Protein AF-A0A812IE06-F1 (afdb_monomer_lite)

Organism: NCBI:txid878477

Sequence (332 aa):
MAPLEDLHSRDLAWISDFVMQQVVLMMRPMMDHLQQTDSSLDYAQRQVHRVNMDLVELKADVDRTNKYLAILRQGLGVQNEGKCVIQRSLESNTRTVKRLDEQMESMLTVLRGVEESFEQLCTDFRGARAQHEDLSQKVTEHTVALDDMQTRVDKICDASPSKEEVPNGEARIEVWHRELRELRRNQIGFVPKLEEKGKASAQDPWPRKTFTAVEVAPPPHGPGPFPAGSLVEAHSGSSQGPKRSSRVSSTGRQQLLSQDPFVLGVPGRHPRVWQDDAPDPGCTEPEEEDSERLPRLSSRPTARVVERSSGNAEAPRLRFAATMAQPPSRGK

Foldseek 3Di:
DPDPVVVVVVVVVVVVVVVVVVCCVVVVVVVVVVVVVVVVVVVVVVVVVVVVVVVVVVVVVVVVVVVVVVVVVVVVVVVVVVVVVVVVVVVVVVVVVVVVVVVVVVVVVVVVVVVVVVVVVVVVVVVVVVVVVVVVVVVVVVVVVVVVVVVVVVVVVVVPDPDDDPPPPVVVVVVVVVVVVVVVVVVVPDDPPPPDDDDDDDDDDDDDDDDDDDDDDDDDDDDDDDDDDDDDDDDDDDDDDDDDDDDDDDDDDDDDDDDDDDDDDDDDDDDDDDDDDDDDDDDDDDDDDDDDDDDDDDDDDDDDDDDDDDDDDDDDDDDDDDDDDDDDDDDD

Secondary structure (DSSP, 8-state):
---THHHHHHHHHHHHHHHHHHHHHHHHHHHHHHHHHHHHHHHHHHHHHHHHHHHHHHHHHHHHHHHHHHHHHHHHHHHHHHHHHHHHHHHHHHHHHHHHHHHHHHHHHHHHHHHHHHHHHHHHHHHHHHHHHHHHHHHHHHHHHHHHHHHHHHHHHHTS-SSS--SSHHHHHHHHHHHHHHHHHHHHS--------S-----------------------------------------------------------------------PPPPP----------------------------------------------------PPP---

pLDDT: mean 70.87, std 24.56, range [32.84, 98.44]

Structure (mmCIF, N/CA/C/O backbone):
data_AF-A0A812IE06-F1
#
_entry.id   AF-A0A812IE06-F1
#
loop_
_atom_site.group_PDB
_atom_site.id
_atom_site.type_symbol
_atom_site.label_atom_id
_atom_site.label_alt_id
_atom_site.label_comp_id
_atom_site.label_asym_id
_atom_site.label_entity_id
_atom_site.label_seq_id
_atom_site.pdbx_PDB_ins_code
_atom_site.Cartn_x
_atom_site.Cartn_y
_atom_site.Cartn_z
_atom_site.occupancy
_atom_site.B_iso_or_equiv
_atom_site.auth_seq_id
_atom_site.auth_comp_id
_atom_site.auth_asym_id
_atom_site.auth_atom_id
_atom_site.pdbx_PDB_model_num
ATOM 1 N N . MET A 1 1 ? 71.388 1.376 -103.650 1.00 49.12 1 MET A N 1
ATOM 2 C CA . MET A 1 1 ? 69.921 1.288 -103.783 1.00 49.12 1 MET A CA 1
ATOM 3 C C . MET A 1 1 ? 69.406 0.729 -102.468 1.00 49.12 1 MET A C 1
ATOM 5 O O . MET A 1 1 ? 69.534 -0.467 -102.258 1.00 49.12 1 MET A O 1
ATOM 9 N N . ALA A 1 2 ? 68.995 1.591 -101.535 1.00 54.47 2 ALA A N 1
ATOM 10 C CA . ALA A 1 2 ? 68.359 1.133 -100.299 1.00 54.47 2 ALA A CA 1
ATOM 11 C C . ALA A 1 2 ? 66.935 0.654 -100.644 1.00 54.47 2 ALA A C 1
ATOM 13 O O . ALA A 1 2 ? 66.284 1.312 -101.462 1.00 54.47 2 ALA A O 1
ATOM 14 N N . PRO A 1 3 ? 66.475 -0.491 -100.118 1.00 62.59 3 PRO A N 1
ATOM 15 C CA . PRO A 1 3 ? 65.183 -1.055 -100.486 1.00 62.59 3 PRO A CA 1
ATOM 16 C C . PRO A 1 3 ? 64.043 -0.140 -100.013 1.00 62.59 3 PRO A C 1
ATOM 18 O O . PRO A 1 3 ? 63.985 0.253 -98.853 1.00 62.59 3 PRO A O 1
ATOM 21 N N . LEU A 1 4 ? 63.121 0.197 -100.921 1.00 60.69 4 LEU A N 1
ATOM 22 C CA . LEU A 1 4 ? 61.916 1.004 -100.651 1.00 60.69 4 LEU A CA 1
ATOM 23 C C . LEU A 1 4 ? 61.001 0.386 -99.575 1.00 60.69 4 LEU A C 1
ATOM 25 O O . LEU A 1 4 ? 60.185 1.086 -98.980 1.00 60.69 4 LEU A O 1
ATOM 29 N N . GLU A 1 5 ? 61.162 -0.908 -99.302 1.00 67.19 5 GLU A N 1
ATOM 30 C CA . GLU A 1 5 ? 60.429 -1.654 -98.275 1.00 67.19 5 GLU A CA 1
ATOM 31 C C . GLU A 1 5 ? 60.757 -1.174 -96.845 1.00 67.19 5 GLU A C 1
ATOM 33 O O . GLU A 1 5 ? 59.882 -1.206 -95.980 1.00 67.19 5 GLU A O 1
ATOM 38 N N . ASP A 1 6 ? 61.957 -0.623 -96.611 1.00 67.31 6 ASP A N 1
ATOM 39 C CA . ASP A 1 6 ? 62.379 -0.113 -95.294 1.00 67.31 6 ASP A CA 1
ATOM 40 C C . ASP A 1 6 ? 61.738 1.235 -94.914 1.00 67.31 6 ASP A C 1
ATOM 42 O O . ASP A 1 6 ? 61.657 1.574 -93.733 1.00 67.31 6 ASP A O 1
ATOM 46 N N . LEU A 1 7 ? 61.263 2.028 -95.886 1.00 70.25 7 LEU A N 1
ATOM 47 C CA . LEU A 1 7 ? 60.521 3.260 -95.578 1.00 70.25 7 LEU A CA 1
ATOM 48 C C . LEU A 1 7 ? 59.083 2.957 -95.148 1.00 70.25 7 LEU A C 1
ATOM 50 O O . LEU A 1 7 ? 58.578 3.571 -94.213 1.00 70.25 7 LEU A O 1
ATOM 54 N N . HIS A 1 8 ? 58.434 1.986 -95.793 1.00 77.25 8 HIS A N 1
ATOM 55 C CA . HIS A 1 8 ? 57.044 1.653 -95.488 1.00 77.25 8 HIS A CA 1
ATOM 56 C C . HIS A 1 8 ? 56.896 0.992 -94.110 1.00 77.25 8 HIS A C 1
ATOM 58 O O . HIS A 1 8 ? 55.962 1.294 -93.368 1.00 77.25 8 HIS A O 1
ATOM 64 N N . SER A 1 9 ? 57.848 0.137 -93.725 1.00 82.06 9 SER A N 1
ATOM 65 C CA . SER A 1 9 ? 57.900 -0.448 -92.380 1.00 82.06 9 SER A CA 1
ATOM 66 C C . SER A 1 9 ? 58.142 0.613 -91.299 1.00 82.06 9 SER A C 1
ATOM 68 O O . SER A 1 9 ? 57.525 0.559 -90.234 1.00 82.06 9 SER A O 1
ATOM 70 N N . ARG A 1 10 ? 58.978 1.619 -91.588 1.00 84.75 10 ARG A N 1
ATOM 71 C CA . ARG A 1 10 ? 59.259 2.746 -90.690 1.00 84.75 10 ARG A CA 1
ATOM 72 C C . ARG A 1 10 ? 58.036 3.633 -90.454 1.00 84.75 10 ARG A C 1
ATOM 74 O O . ARG A 1 10 ? 57.784 4.009 -89.310 1.00 84.75 10 ARG A O 1
ATOM 81 N N . ASP A 1 11 ? 57.268 3.931 -91.497 1.00 88.06 11 ASP A N 1
ATOM 82 C CA . ASP A 1 11 ? 56.056 4.748 -91.376 1.00 88.06 11 ASP A CA 1
ATOM 83 C C . ASP A 1 11 ? 54.943 4.005 -90.623 1.00 88.06 11 ASP A C 1
ATOM 85 O O . ASP A 1 11 ? 54.282 4.588 -89.764 1.00 88.06 11 ASP A O 1
ATOM 89 N N . LEU A 1 12 ? 54.773 2.700 -90.866 1.00 89.94 12 LEU A N 1
ATOM 90 C CA . LEU A 1 12 ? 53.815 1.876 -90.119 1.00 89.94 12 LEU A CA 1
ATOM 91 C C . LEU A 1 12 ? 54.195 1.736 -88.640 1.00 89.94 12 LEU A C 1
ATOM 93 O O . LEU A 1 12 ? 53.319 1.832 -87.780 1.00 89.94 12 LEU A O 1
ATOM 97 N N . ALA A 1 13 ? 55.484 1.555 -88.335 1.00 89.06 13 ALA A N 1
ATOM 98 C CA . ALA A 1 13 ? 55.972 1.541 -86.958 1.00 89.06 13 ALA A CA 1
ATOM 99 C C . ALA A 1 13 ? 55.701 2.883 -86.263 1.00 89.06 13 ALA A C 1
ATOM 101 O O . ALA A 1 13 ? 55.179 2.905 -85.151 1.00 89.06 13 ALA A O 1
ATOM 102 N N . TRP A 1 14 ? 55.954 4.003 -86.948 1.00 95.00 14 TRP A N 1
ATOM 103 C CA . TRP A 1 14 ? 55.693 5.334 -86.404 1.00 95.00 14 TRP A CA 1
ATOM 104 C C . TRP A 1 14 ? 54.199 5.605 -86.167 1.00 95.00 14 TRP A C 1
ATOM 106 O O . TRP A 1 14 ? 53.832 6.112 -85.107 1.00 95.00 14 TRP A O 1
ATOM 116 N N . ILE A 1 15 ? 53.321 5.238 -87.108 1.00 93.38 15 ILE A N 1
ATOM 117 C CA . ILE A 1 15 ? 51.864 5.383 -86.941 1.00 93.38 15 ILE A CA 1
ATOM 118 C C . ILE A 1 15 ? 51.366 4.498 -85.791 1.00 93.38 15 ILE A C 1
ATOM 120 O O . ILE A 1 15 ? 50.560 4.953 -84.980 1.00 93.38 15 ILE A O 1
ATOM 124 N N . SER A 1 16 ? 51.855 3.258 -85.690 1.00 93.31 16 SER A N 1
ATOM 125 C CA . SER A 1 16 ? 51.530 2.350 -84.583 1.00 93.31 16 SER A CA 1
ATOM 126 C C . SER A 1 16 ? 51.953 2.935 -83.233 1.00 93.31 16 SER A C 1
ATOM 128 O O . SER A 1 16 ? 51.144 2.973 -82.306 1.00 93.31 16 SER A O 1
ATOM 130 N N . ASP A 1 17 ? 53.180 3.451 -83.129 1.00 95.50 17 ASP A N 1
ATOM 131 C CA . ASP A 1 17 ? 53.685 4.102 -81.916 1.00 95.50 17 ASP A CA 1
ATOM 132 C C . ASP A 1 17 ? 52.867 5.348 -81.560 1.00 95.50 17 ASP A C 1
ATOM 134 O O . ASP A 1 17 ? 52.511 5.545 -80.397 1.00 95.50 17 ASP A O 1
ATOM 138 N N . PHE A 1 18 ? 52.506 6.168 -82.552 1.00 96.06 18 PHE A N 1
ATOM 139 C CA . PHE A 1 18 ? 51.664 7.344 -82.346 1.00 96.06 18 PHE A CA 1
ATOM 140 C C . PHE A 1 18 ? 50.278 6.961 -81.815 1.00 96.06 18 PHE A C 1
ATOM 142 O O . PHE A 1 18 ? 49.824 7.518 -80.815 1.00 96.06 18 PHE A O 1
ATOM 149 N N . VAL A 1 19 ? 49.610 5.984 -82.437 1.00 96.44 19 VAL A N 1
ATOM 150 C CA . VAL A 1 19 ? 48.297 5.502 -81.983 1.00 96.44 19 VAL A CA 1
ATOM 151 C C . VAL A 1 19 ? 48.399 4.904 -80.581 1.00 96.44 19 VAL A C 1
ATOM 153 O O . VAL A 1 19 ? 47.560 5.203 -79.733 1.00 96.44 19 VAL A O 1
ATOM 156 N N . MET A 1 20 ? 49.443 4.125 -80.293 1.00 95.94 20 MET A N 1
ATOM 157 C CA . MET A 1 20 ? 49.665 3.549 -78.967 1.00 95.94 20 MET A CA 1
ATOM 158 C C . MET A 1 20 ? 49.864 4.634 -77.903 1.00 95.94 20 MET A C 1
ATOM 160 O O . MET A 1 20 ? 49.252 4.564 -76.839 1.00 95.94 20 MET A O 1
ATOM 164 N N . GLN A 1 21 ? 50.645 5.678 -78.198 1.00 96.12 21 GLN A N 1
ATOM 165 C CA . GLN A 1 21 ? 50.819 6.822 -77.299 1.00 96.12 21 GLN A CA 1
ATOM 166 C C . GLN A 1 21 ? 49.503 7.569 -77.063 1.00 96.12 21 GLN A C 1
ATOM 168 O O . GLN A 1 21 ? 49.204 7.912 -75.921 1.00 96.12 21 GLN A O 1
ATOM 173 N N . GLN A 1 22 ? 48.688 7.776 -78.103 1.00 94.88 22 GLN A N 1
ATOM 174 C CA . GLN A 1 22 ? 47.371 8.402 -77.953 1.00 94.88 22 GLN A CA 1
ATOM 175 C C . GLN A 1 22 ? 46.425 7.546 -77.105 1.00 94.88 22 GLN A C 1
ATOM 177 O O . GLN A 1 22 ? 45.751 8.074 -76.223 1.00 94.88 22 GLN A O 1
ATOM 182 N N . VAL A 1 23 ? 46.418 6.222 -77.291 1.00 96.25 23 VAL A N 1
ATOM 183 C CA . VAL A 1 23 ? 45.644 5.305 -76.439 1.00 96.25 23 VAL A CA 1
ATOM 184 C C . VAL A 1 23 ? 46.120 5.387 -74.990 1.00 96.25 23 VAL A C 1
ATOM 186 O O . VAL A 1 23 ? 45.288 5.506 -74.097 1.00 96.25 23 VAL A O 1
ATOM 189 N N . VAL A 1 24 ? 47.430 5.399 -74.731 1.00 97.06 24 VAL A N 1
ATOM 190 C CA . VAL A 1 24 ? 47.972 5.542 -73.368 1.00 97.06 24 VAL A CA 1
ATOM 191 C C . VAL A 1 24 ? 47.579 6.887 -72.748 1.00 97.06 24 VAL A C 1
ATOM 193 O O . VAL A 1 24 ? 47.156 6.920 -71.591 1.00 97.06 24 VAL A O 1
ATOM 196 N N . LEU A 1 25 ? 47.658 7.986 -73.505 1.00 95.25 25 LEU A N 1
ATOM 197 C CA . LEU A 1 25 ? 47.249 9.317 -73.044 1.00 95.25 25 LEU A CA 1
ATOM 198 C C . LEU A 1 25 ? 45.752 9.386 -72.718 1.00 95.25 25 LEU A C 1
ATOM 200 O O . LEU A 1 25 ? 45.384 10.005 -71.724 1.00 95.25 25 LEU A O 1
ATOM 204 N N . MET A 1 26 ? 44.905 8.718 -73.505 1.00 95.75 26 MET A N 1
ATOM 205 C CA . MET A 1 26 ? 43.456 8.652 -73.276 1.00 95.75 26 MET A CA 1
ATOM 206 C C . MET A 1 26 ? 43.074 7.685 -72.145 1.00 95.75 26 MET A C 1
ATOM 208 O O . MET A 1 26 ? 42.128 7.941 -71.404 1.00 95.75 26 MET A O 1
ATOM 212 N N . MET A 1 27 ? 43.813 6.586 -71.978 1.00 96.12 27 MET A N 1
ATOM 213 C CA . MET A 1 27 ? 43.578 5.585 -70.933 1.00 96.12 27 MET A CA 1
ATOM 214 C C . MET A 1 27 ? 44.009 6.069 -69.552 1.00 96.12 27 MET A C 1
ATOM 216 O O . MET A 1 27 ? 43.366 5.726 -68.563 1.00 96.12 27 MET A O 1
ATOM 220 N N . ARG A 1 28 ? 45.069 6.878 -69.466 1.00 95.88 28 ARG A N 1
ATOM 221 C CA . ARG A 1 28 ? 45.596 7.384 -68.194 1.00 95.88 28 ARG A CA 1
ATOM 222 C C . ARG A 1 28 ? 44.545 8.079 -67.312 1.00 95.88 28 ARG A C 1
ATOM 224 O O . ARG A 1 28 ? 44.368 7.614 -66.191 1.00 95.88 28 ARG A O 1
ATOM 231 N N . PRO A 1 29 ? 43.786 9.092 -67.779 1.00 97.00 29 PRO A N 1
ATOM 232 C CA . PRO A 1 29 ? 42.765 9.728 -66.947 1.00 97.00 29 PRO A CA 1
ATOM 233 C C . PRO A 1 29 ? 41.635 8.768 -66.551 1.00 97.00 29 PRO A C 1
ATOM 235 O O . PRO A 1 29 ? 41.077 8.905 -65.466 1.00 97.00 29 PRO A O 1
ATOM 238 N N . MET A 1 30 ? 41.307 7.776 -67.389 1.00 97.06 30 MET A N 1
ATOM 239 C CA . MET A 1 30 ? 40.319 6.753 -67.029 1.00 97.06 30 MET A CA 1
ATOM 240 C C . MET A 1 30 ? 40.840 5.827 -65.926 1.00 97.06 30 MET A C 1
ATOM 242 O O . MET A 1 30 ? 40.101 5.533 -64.990 1.00 97.06 30 MET A O 1
ATOM 246 N N . MET A 1 31 ? 42.105 5.400 -65.996 1.00 97.69 31 MET A N 1
ATOM 247 C CA . MET A 1 31 ? 42.730 4.598 -64.938 1.00 97.69 31 MET A CA 1
ATOM 248 C C . MET A 1 31 ? 42.852 5.382 -63.630 1.00 97.69 31 MET A C 1
ATOM 250 O O . MET A 1 31 ? 42.502 4.849 -62.581 1.00 97.69 31 MET A O 1
ATOM 254 N N . ASP A 1 32 ? 43.265 6.650 -63.691 1.00 97.75 32 ASP A N 1
ATOM 255 C CA . ASP A 1 32 ? 43.359 7.520 -62.514 1.00 97.75 32 ASP A CA 1
ATOM 256 C C . ASP A 1 32 ? 41.974 7.713 -61.865 1.00 97.75 32 ASP A C 1
ATOM 258 O O . ASP A 1 32 ? 41.829 7.625 -60.644 1.00 97.75 32 ASP A O 1
ATOM 262 N N . HIS A 1 33 ? 40.925 7.906 -62.674 1.00 97.62 33 HIS A N 1
ATOM 263 C CA . HIS A 1 33 ? 39.552 8.022 -62.181 1.00 97.62 33 HIS A CA 1
ATOM 264 C C . HIS A 1 33 ? 39.024 6.715 -61.570 1.00 97.62 33 HIS A C 1
ATOM 266 O O . HIS A 1 33 ? 38.362 6.745 -60.528 1.00 97.62 33 HIS A O 1
ATOM 272 N N . LEU A 1 34 ? 39.337 5.564 -62.175 1.00 97.69 34 LEU A N 1
ATOM 273 C CA . LEU A 1 34 ? 39.006 4.252 -61.613 1.00 97.69 34 LEU A CA 1
ATOM 274 C C . LEU A 1 34 ? 39.708 4.036 -60.271 1.00 97.69 34 LEU A C 1
ATOM 276 O O . LEU A 1 34 ? 39.051 3.652 -59.309 1.00 97.69 34 LEU A O 1
ATOM 280 N N . GLN A 1 35 ? 40.999 4.356 -60.173 1.00 98.06 35 GLN A N 1
ATOM 281 C CA . GLN A 1 35 ? 41.754 4.256 -58.924 1.00 98.06 35 GLN A CA 1
ATOM 282 C C . GLN A 1 35 ? 41.191 5.186 -57.838 1.00 98.06 35 GLN A C 1
ATOM 284 O O . GLN A 1 35 ? 41.066 4.792 -56.677 1.00 98.06 35 GLN A O 1
ATOM 289 N N . GLN A 1 36 ? 40.807 6.415 -58.198 1.00 97.88 36 GLN A N 1
ATOM 290 C CA . GLN A 1 36 ? 40.151 7.329 -57.264 1.00 97.88 36 GLN A CA 1
ATOM 291 C C . GLN A 1 36 ? 38.806 6.765 -56.786 1.00 97.88 36 GLN A C 1
ATOM 293 O O . GLN A 1 36 ? 38.520 6.789 -55.587 1.00 97.88 36 GLN A O 1
ATOM 298 N N . THR A 1 37 ? 38.002 6.226 -57.703 1.00 97.56 37 THR A N 1
ATOM 299 C CA . THR A 1 37 ? 36.703 5.617 -57.388 1.00 97.56 37 THR A CA 1
ATOM 300 C C . THR A 1 37 ? 36.869 4.421 -56.455 1.00 97.56 37 THR A C 1
ATOM 302 O O . THR A 1 37 ? 36.176 4.349 -55.442 1.00 97.56 37 THR A O 1
ATOM 305 N N . ASP A 1 38 ? 37.837 3.549 -56.728 1.00 98.31 38 ASP A N 1
ATOM 306 C CA . ASP A 1 38 ? 38.174 2.396 -55.889 1.00 98.31 38 ASP A CA 1
ATOM 307 C C . ASP A 1 38 ? 38.582 2.833 -54.472 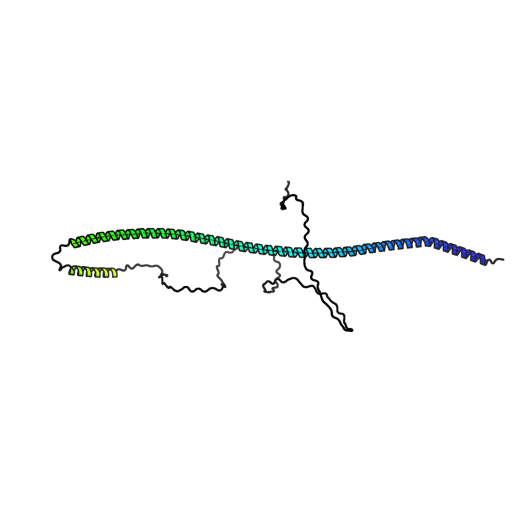1.00 98.31 38 ASP A C 1
ATOM 309 O O . ASP A 1 38 ? 38.003 2.391 -53.482 1.00 98.31 38 ASP A O 1
ATOM 313 N N . SER A 1 39 ? 39.455 3.842 -54.353 1.00 97.75 39 SER A N 1
ATOM 314 C CA . SER A 1 39 ? 39.844 4.400 -53.047 1.00 97.75 39 SER A CA 1
ATOM 315 C C . SER A 1 39 ? 38.669 5.023 -52.272 1.00 97.75 39 SER A C 1
ATOM 317 O O . SER A 1 39 ? 38.615 4.953 -51.040 1.00 97.75 39 SER A O 1
ATOM 319 N N . SER A 1 40 ? 37.704 5.618 -52.985 1.00 98.00 40 SER A N 1
ATOM 320 C CA . SER A 1 40 ? 36.497 6.198 -52.392 1.00 98.00 40 SER A CA 1
ATOM 321 C C . SER A 1 40 ? 35.529 5.119 -51.900 1.00 98.00 40 SER A C 1
ATOM 323 O O . SER A 1 40 ? 34.934 5.267 -50.829 1.00 98.00 40 SER A O 1
ATOM 325 N N . LEU A 1 41 ? 35.428 4.011 -52.641 1.00 98.44 41 LEU A N 1
ATOM 326 C CA . LEU A 1 41 ? 34.625 2.847 -52.291 1.00 98.44 41 LEU A CA 1
ATOM 327 C C . LEU A 1 41 ? 35.204 2.154 -51.056 1.00 98.44 41 LEU A C 1
ATOM 329 O O . LEU A 1 41 ? 34.470 1.900 -50.103 1.00 98.44 41 LEU A O 1
ATOM 333 N N . ASP A 1 42 ? 36.521 1.968 -51.017 1.00 98.31 42 ASP A N 1
ATOM 334 C CA . ASP A 1 42 ? 37.256 1.460 -49.858 1.00 98.31 42 ASP A CA 1
ATOM 335 C C . ASP A 1 42 ? 36.997 2.289 -48.595 1.00 98.31 42 ASP A C 1
ATOM 337 O O . ASP A 1 42 ? 36.748 1.757 -47.506 1.00 98.31 42 ASP A O 1
ATOM 341 N N . TYR A 1 43 ? 37.042 3.617 -48.725 1.00 98.31 43 TYR A N 1
ATOM 342 C CA . TYR A 1 43 ? 36.738 4.517 -47.620 1.00 98.31 43 TYR A CA 1
ATOM 343 C C . TYR A 1 43 ? 35.286 4.356 -47.158 1.00 98.31 43 TYR A C 1
ATOM 345 O O . TYR A 1 43 ? 35.041 4.180 -45.961 1.00 98.31 43 TYR A O 1
ATOM 353 N N . ALA A 1 44 ? 34.330 4.369 -48.091 1.00 97.75 44 ALA A N 1
ATOM 354 C CA . ALA A 1 44 ? 32.914 4.204 -47.783 1.00 97.75 44 ALA A CA 1
ATOM 355 C C . ALA A 1 44 ? 32.637 2.859 -47.092 1.00 97.75 44 ALA A C 1
ATOM 357 O O . ALA A 1 44 ? 31.933 2.820 -46.083 1.00 97.75 44 ALA A O 1
ATOM 358 N N . GLN A 1 45 ? 33.256 1.772 -47.555 1.00 98.19 45 GLN A N 1
ATOM 359 C CA . GLN A 1 45 ? 33.121 0.445 -46.961 1.00 98.19 45 GLN A CA 1
ATOM 360 C C . GLN A 1 45 ? 33.637 0.406 -45.518 1.00 98.19 45 GLN A C 1
ATOM 362 O O . GLN A 1 45 ? 32.972 -0.147 -44.640 1.00 98.19 45 GLN A O 1
ATOM 367 N N . ARG A 1 46 ? 34.782 1.041 -45.232 1.00 98.38 46 ARG A N 1
ATOM 368 C CA . ARG A 1 46 ? 35.297 1.151 -43.855 1.00 98.38 46 ARG A CA 1
ATOM 369 C C . ARG A 1 46 ? 34.354 1.951 -42.957 1.00 98.38 46 ARG A C 1
ATOM 371 O O . ARG A 1 46 ? 34.181 1.579 -41.798 1.00 98.38 46 ARG A O 1
ATOM 378 N N . GLN A 1 47 ? 33.730 3.014 -43.469 1.00 98.25 47 GLN A N 1
ATOM 379 C CA . GLN A 1 47 ? 32.746 3.787 -42.700 1.00 98.25 47 GLN A CA 1
ATOM 380 C C . GLN A 1 47 ? 31.477 2.980 -42.418 1.00 98.25 47 GLN A C 1
ATOM 382 O O . GLN A 1 47 ? 31.029 2.938 -41.275 1.00 98.25 47 GLN A O 1
ATOM 387 N N . VAL A 1 48 ? 30.940 2.276 -43.418 1.00 98.31 48 VAL A N 1
ATOM 388 C CA . VAL A 1 48 ? 29.790 1.376 -43.234 1.00 98.31 48 VAL A CA 1
ATOM 389 C C . VAL A 1 48 ? 30.107 0.301 -42.198 1.00 98.31 48 VAL A C 1
ATOM 391 O O . VAL A 1 48 ? 29.274 0.010 -41.343 1.00 98.31 48 VAL A O 1
ATOM 394 N N . HIS A 1 49 ? 31.322 -0.253 -42.220 1.00 98.19 49 HIS A N 1
ATOM 395 C CA . HIS A 1 49 ? 31.724 -1.260 -41.246 1.00 98.19 49 HIS A CA 1
ATOM 396 C C . HIS A 1 49 ? 31.758 -0.711 -39.812 1.00 98.19 49 HIS A C 1
ATOM 398 O O . HIS A 1 49 ? 31.255 -1.372 -38.907 1.00 98.19 49 HIS A O 1
ATOM 404 N N . ARG A 1 50 ? 32.262 0.516 -39.610 1.00 98.12 50 ARG A N 1
ATOM 405 C CA . ARG A 1 50 ? 32.236 1.192 -38.299 1.00 98.12 50 ARG A CA 1
ATOM 406 C C . ARG A 1 50 ? 30.812 1.418 -37.804 1.00 98.12 50 ARG A C 1
ATOM 408 O O . ARG A 1 50 ? 30.482 0.980 -36.712 1.00 98.12 50 ARG A O 1
ATOM 415 N N . VAL A 1 51 ? 29.949 1.994 -38.643 1.00 98.25 51 VAL A N 1
ATOM 416 C CA . VAL A 1 51 ? 28.538 2.222 -38.288 1.00 98.25 51 VAL A CA 1
ATOM 417 C C . VAL A 1 51 ? 27.833 0.906 -37.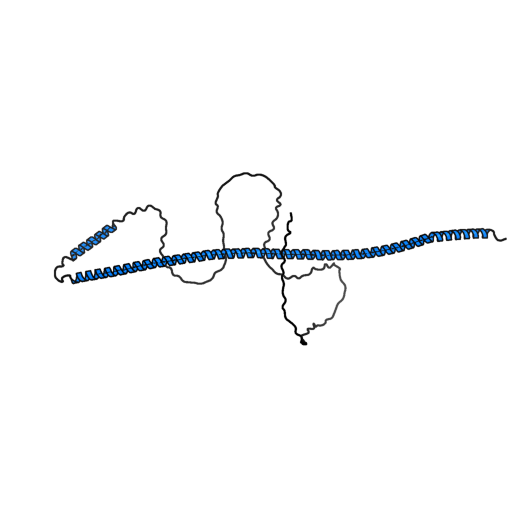958 1.00 98.25 51 VAL A C 1
ATOM 419 O O . VAL A 1 51 ? 27.031 0.847 -37.032 1.00 98.25 51 VAL A O 1
ATOM 422 N N . ASN A 1 52 ? 28.140 -0.174 -38.678 1.00 98.19 52 ASN A N 1
ATOM 423 C CA . ASN A 1 52 ? 27.577 -1.485 -38.378 1.00 98.19 52 ASN A CA 1
ATOM 424 C C . ASN A 1 52 ? 28.028 -2.015 -37.005 1.00 98.19 52 ASN A C 1
ATOM 426 O O . ASN A 1 52 ? 27.220 -2.615 -36.301 1.00 98.19 52 ASN A O 1
ATOM 430 N N . MET A 1 53 ? 29.281 -1.779 -36.602 1.00 98.12 53 MET A N 1
ATOM 431 C CA . MET A 1 53 ? 29.741 -2.117 -35.250 1.00 98.12 53 MET A CA 1
ATOM 432 C C . MET A 1 53 ? 29.002 -1.300 -34.184 1.00 98.12 53 MET A C 1
ATOM 434 O O . MET A 1 53 ? 28.478 -1.889 -33.239 1.00 98.12 53 MET A O 1
ATOM 438 N N . ASP A 1 54 ? 28.867 0.013 -34.387 1.00 97.81 54 ASP A N 1
ATOM 439 C CA . ASP A 1 54 ? 28.142 0.899 -33.467 1.00 97.81 54 ASP A CA 1
ATOM 440 C C . ASP A 1 54 ? 26.665 0.486 -33.333 1.00 97.81 54 ASP A C 1
ATOM 442 O O . ASP A 1 54 ? 26.101 0.478 -32.240 1.00 97.81 54 ASP A O 1
ATOM 446 N N . LEU A 1 55 ? 26.025 0.077 -34.436 1.00 97.81 55 LEU A N 1
ATOM 447 C CA . LEU A 1 55 ? 24.649 -0.429 -34.426 1.00 97.81 55 LEU A CA 1
ATOM 448 C C . LEU A 1 55 ? 24.511 -1.737 -33.639 1.00 97.81 55 LEU A C 1
ATOM 450 O O . LEU A 1 55 ? 23.505 -1.937 -32.953 1.00 97.81 55 LEU A O 1
ATOM 454 N N . VAL A 1 56 ? 25.496 -2.632 -33.730 1.00 98.31 56 VAL A N 1
ATOM 455 C CA . VAL A 1 56 ? 25.511 -3.881 -32.956 1.00 98.31 56 VAL A CA 1
ATOM 456 C C . VAL A 1 56 ? 25.682 -3.590 -31.463 1.00 98.31 56 VAL A C 1
ATOM 458 O O . VAL A 1 56 ? 24.977 -4.190 -30.648 1.00 98.31 56 VAL A O 1
ATOM 461 N N . GLU A 1 57 ? 26.553 -2.649 -31.096 1.00 97.94 57 GLU A N 1
ATOM 462 C CA . GLU A 1 57 ? 26.729 -2.220 -29.705 1.00 97.94 57 GLU A CA 1
ATOM 463 C C . GLU A 1 57 ? 25.461 -1.554 -29.155 1.00 97.94 57 GLU A C 1
ATOM 465 O O . GLU A 1 57 ? 24.956 -1.960 -28.105 1.00 97.94 57 GLU A O 1
ATOM 470 N N . LEU A 1 58 ? 24.866 -0.631 -29.917 1.00 98.25 58 LEU A N 1
ATOM 471 C CA . LEU A 1 58 ? 23.610 0.024 -29.553 1.00 98.25 58 LEU A CA 1
ATOM 472 C C . LEU A 1 58 ? 22.479 -0.991 -29.362 1.00 98.25 58 LEU A C 1
ATOM 474 O O . LEU A 1 58 ? 21.688 -0.880 -28.425 1.00 98.25 58 LEU A O 1
ATOM 478 N N . LYS A 1 59 ? 22.401 -2.017 -30.215 1.00 98.38 59 LYS A N 1
ATOM 479 C CA . LYS A 1 59 ? 21.429 -3.103 -30.051 1.00 98.38 59 LYS A CA 1
ATOM 480 C C . LYS A 1 59 ? 21.644 -3.845 -28.728 1.00 98.38 59 LYS A C 1
ATOM 482 O O . LYS A 1 59 ? 20.677 -4.090 -28.007 1.00 98.38 59 LYS A O 1
ATOM 487 N N . ALA A 1 60 ? 22.892 -4.149 -28.373 1.00 97.88 60 ALA A N 1
ATOM 488 C CA . ALA A 1 60 ? 23.213 -4.789 -27.100 1.00 97.88 60 ALA A CA 1
ATOM 489 C C . ALA A 1 60 ? 22.876 -3.895 -25.888 1.00 97.88 60 ALA A C 1
ATOM 491 O O . ALA A 1 60 ? 22.400 -4.399 -24.866 1.00 97.88 60 ALA A O 1
ATOM 492 N N . ASP A 1 61 ? 23.080 -2.579 -25.992 1.00 97.69 61 ASP A N 1
ATOM 493 C CA . ASP A 1 61 ? 22.684 -1.601 -24.970 1.00 97.69 61 ASP A CA 1
ATOM 494 C C . ASP A 1 61 ? 21.160 -1.520 -24.801 1.00 97.69 61 ASP A C 1
ATOM 496 O O . ASP A 1 61 ? 20.652 -1.499 -23.672 1.00 97.69 61 ASP A O 1
ATOM 500 N N . VAL A 1 62 ? 20.412 -1.524 -25.907 1.00 98.06 62 VAL A N 1
ATOM 501 C CA . VAL A 1 62 ? 18.942 -1.561 -25.897 1.00 98.06 62 VAL A CA 1
ATOM 502 C C . VAL A 1 62 ? 18.445 -2.850 -25.242 1.00 98.06 62 VAL A C 1
ATOM 504 O O . VAL A 1 62 ? 17.570 -2.798 -24.375 1.00 98.06 62 VAL A O 1
ATOM 507 N N . ASP A 1 63 ? 19.043 -3.996 -25.565 1.00 97.75 63 ASP A N 1
ATOM 508 C CA . ASP A 1 63 ? 18.701 -5.278 -24.944 1.00 97.75 63 ASP A CA 1
ATOM 509 C C . ASP A 1 63 ? 19.002 -5.287 -23.435 1.00 97.75 63 ASP A C 1
ATOM 511 O O . ASP A 1 63 ? 18.193 -5.779 -22.640 1.00 97.75 63 ASP A O 1
ATOM 515 N N . ARG A 1 64 ? 20.127 -4.698 -23.002 1.00 98.25 64 ARG A N 1
ATOM 516 C CA . ARG A 1 64 ? 20.442 -4.508 -21.573 1.00 98.25 64 ARG A CA 1
ATOM 517 C C . ARG A 1 64 ? 19.417 -3.607 -20.883 1.00 98.25 64 ARG A C 1
ATOM 519 O O . ARG A 1 64 ? 18.905 -3.966 -19.823 1.00 98.25 64 ARG A O 1
ATOM 526 N N . THR A 1 65 ? 19.064 -2.483 -21.496 1.00 97.81 65 THR A N 1
ATOM 527 C CA . THR A 1 65 ? 18.067 -1.543 -20.960 1.00 97.81 65 THR A CA 1
ATOM 528 C C . THR A 1 65 ? 16.693 -2.202 -20.833 1.00 97.81 65 THR A C 1
ATOM 530 O O . THR A 1 65 ? 16.039 -2.079 -19.796 1.00 97.81 65 THR A O 1
ATOM 533 N N . ASN A 1 66 ? 16.279 -2.981 -21.833 1.00 97.69 66 ASN A N 1
ATOM 534 C CA . ASN A 1 66 ? 15.030 -3.740 -21.799 1.00 97.69 66 ASN A CA 1
ATOM 535 C C . ASN A 1 66 ? 15.001 -4.761 -20.653 1.00 97.69 66 ASN A C 1
ATOM 537 O O . ASN A 1 66 ? 13.981 -4.875 -19.967 1.00 97.69 66 ASN A O 1
ATOM 541 N N . LYS A 1 67 ? 16.118 -5.453 -20.385 1.00 97.88 67 LYS A N 1
ATOM 542 C CA . LYS A 1 67 ? 16.243 -6.354 -19.225 1.00 97.88 67 LYS A CA 1
ATOM 543 C C . LYS A 1 67 ? 16.083 -5.599 -17.903 1.00 97.88 67 LYS A C 1
ATOM 545 O O . LYS A 1 67 ? 15.313 -6.037 -17.050 1.00 97.88 67 LYS A O 1
ATOM 550 N N . TYR A 1 68 ? 16.734 -4.446 -17.741 1.00 97.25 68 TYR A N 1
ATOM 551 C CA . TYR A 1 68 ? 16.583 -3.634 -16.528 1.00 97.25 68 TYR A CA 1
ATOM 552 C C . TYR A 1 68 ? 15.155 -3.106 -16.345 1.00 97.25 68 TYR A C 1
ATOM 554 O O . TYR A 1 68 ? 14.619 -3.162 -15.237 1.00 97.25 68 TYR A O 1
ATOM 562 N N . LEU A 1 69 ? 14.491 -2.672 -17.421 1.00 97.06 69 LEU A N 1
ATOM 563 C CA . LEU A 1 69 ? 13.082 -2.271 -17.375 1.00 97.06 69 LEU A CA 1
ATOM 564 C C . LEU A 1 69 ? 12.160 -3.429 -16.971 1.00 97.06 69 LEU A C 1
ATOM 566 O O . LEU A 1 69 ? 11.198 -3.208 -16.236 1.00 97.06 69 LEU A O 1
ATOM 570 N N . ALA A 1 70 ? 12.437 -4.657 -17.414 1.00 95.38 70 ALA A N 1
ATOM 571 C CA . ALA A 1 70 ? 11.671 -5.833 -17.006 1.00 95.38 70 ALA A CA 1
ATOM 572 C C . ALA A 1 70 ? 11.808 -6.108 -15.497 1.00 95.38 70 ALA A C 1
ATOM 574 O O . ALA A 1 70 ? 10.796 -6.290 -14.818 1.00 95.38 70 ALA A O 1
ATOM 575 N N . ILE A 1 71 ? 13.032 -6.042 -14.959 1.00 96.25 71 ILE A N 1
ATOM 576 C CA . ILE A 1 71 ? 13.300 -6.197 -13.519 1.00 96.25 71 ILE A CA 1
ATOM 577 C C . ILE A 1 71 ? 12.588 -5.104 -12.713 1.00 96.25 71 ILE A C 1
ATOM 579 O O . ILE A 1 71 ? 11.947 -5.401 -11.706 1.00 96.25 71 ILE A O 1
ATOM 583 N N . LEU A 1 72 ? 12.638 -3.847 -13.166 1.00 94.62 72 LEU A N 1
ATOM 584 C CA . LEU A 1 72 ? 11.943 -2.739 -12.502 1.00 94.62 72 LEU A CA 1
ATOM 585 C C . LEU A 1 72 ? 10.425 -2.945 -12.478 1.00 94.62 72 LEU A C 1
ATOM 587 O O . LEU A 1 72 ? 9.800 -2.757 -11.436 1.00 94.62 72 LEU A O 1
ATOM 591 N N . ARG A 1 73 ? 9.823 -3.379 -13.594 1.00 93.69 73 ARG A N 1
ATOM 592 C CA . ARG A 1 73 ? 8.385 -3.696 -13.649 1.00 93.69 73 ARG A CA 1
ATOM 593 C C . ARG A 1 73 ? 8.018 -4.826 -12.685 1.00 93.69 73 ARG A C 1
ATOM 595 O O . ARG A 1 73 ? 7.021 -4.704 -11.979 1.00 93.69 73 ARG A O 1
ATOM 602 N N . GLN A 1 74 ? 8.833 -5.880 -12.612 1.00 93.56 74 GLN A N 1
ATOM 603 C CA . GLN A 1 74 ? 8.630 -6.978 -11.663 1.00 93.56 74 GLN A CA 1
ATOM 604 C C . GLN A 1 74 ? 8.741 -6.497 -10.208 1.00 93.56 74 GLN A C 1
ATOM 606 O O . GLN A 1 74 ? 7.867 -6.793 -9.396 1.00 93.56 74 GLN A O 1
ATOM 611 N N . GLY A 1 75 ? 9.771 -5.708 -9.885 1.00 92.38 75 GLY A N 1
ATOM 612 C CA . GLY A 1 75 ? 9.966 -5.143 -8.549 1.00 92.38 75 GLY A CA 1
ATOM 613 C C . GLY A 1 75 ? 8.807 -4.244 -8.108 1.00 92.38 75 GLY A C 1
ATOM 614 O O . GLY A 1 75 ? 8.343 -4.350 -6.973 1.00 92.38 75 GLY A O 1
ATOM 615 N N . LEU A 1 76 ? 8.280 -3.413 -9.014 1.00 90.62 76 LEU A N 1
ATOM 616 C CA . LEU A 1 76 ? 7.091 -2.593 -8.756 1.00 90.62 76 LEU A CA 1
ATOM 617 C C . LEU A 1 76 ? 5.829 -3.443 -8.534 1.00 90.62 76 LEU A C 1
ATOM 619 O O . LEU A 1 76 ? 5.013 -3.098 -7.679 1.00 90.62 76 LEU A O 1
ATOM 623 N N . GLY A 1 77 ? 5.681 -4.561 -9.252 1.00 90.81 77 GLY A N 1
ATOM 624 C CA . GLY A 1 77 ? 4.601 -5.528 -9.033 1.00 90.81 77 GLY A CA 1
ATOM 625 C C . GLY A 1 77 ? 4.613 -6.095 -7.611 1.00 90.81 77 GLY A C 1
ATOM 626 O O . GLY A 1 77 ? 3.631 -5.954 -6.886 1.00 90.81 77 GLY A O 1
ATOM 627 N N . VAL A 1 78 ? 5.762 -6.620 -7.171 1.00 91.25 78 VAL A N 1
ATOM 628 C CA . VAL A 1 78 ? 5.938 -7.184 -5.819 1.00 91.25 78 VAL A CA 1
ATOM 629 C C . VAL A 1 78 ? 5.718 -6.129 -4.726 1.00 91.25 78 VAL A C 1
ATOM 631 O O . VAL A 1 78 ? 5.087 -6.404 -3.706 1.00 91.25 78 VAL A O 1
ATOM 634 N N . GLN A 1 79 ? 6.184 -4.891 -4.926 1.00 88.81 79 GLN A N 1
ATOM 635 C CA . GLN A 1 79 ? 5.926 -3.806 -3.970 1.00 88.81 79 GLN A CA 1
ATOM 636 C C . GLN A 1 79 ? 4.434 -3.467 -3.858 1.00 88.81 79 GLN A C 1
ATOM 638 O O . GLN A 1 79 ? 3.945 -3.204 -2.756 1.00 88.81 79 GLN A O 1
ATOM 643 N N . ASN A 1 80 ? 3.702 -3.474 -4.973 1.00 92.00 80 ASN A N 1
ATOM 644 C CA . ASN A 1 80 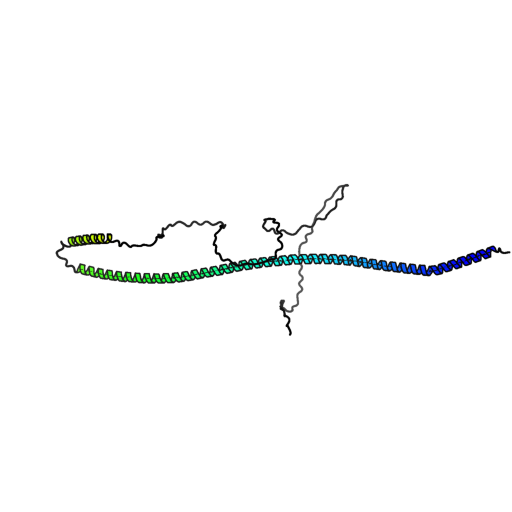? 2.259 -3.244 -4.966 1.00 92.00 80 ASN A CA 1
ATOM 645 C C . ASN A 1 80 ? 1.506 -4.387 -4.273 1.00 92.00 80 ASN A C 1
ATOM 647 O O . ASN A 1 80 ? 0.578 -4.123 -3.506 1.00 92.00 80 ASN A O 1
ATOM 651 N N . GLU A 1 81 ? 1.936 -5.635 -4.464 1.00 90.38 81 GLU A N 1
ATOM 652 C CA . GLU A 1 81 ? 1.409 -6.787 -3.725 1.00 90.38 81 GLU A CA 1
ATOM 653 C C . GLU A 1 81 ? 1.646 -6.642 -2.217 1.00 90.38 81 GLU A C 1
ATOM 655 O O . GLU A 1 81 ? 0.707 -6.785 -1.432 1.00 90.38 81 GLU A O 1
ATOM 660 N N . GLY A 1 82 ? 2.860 -6.256 -1.808 1.00 91.44 82 GLY A N 1
ATOM 661 C CA . GLY A 1 82 ? 3.192 -5.988 -0.406 1.00 91.44 82 GLY A CA 1
ATOM 662 C C . GLY A 1 82 ? 2.306 -4.903 0.215 1.00 91.44 82 GLY A C 1
ATOM 663 O O . GLY A 1 82 ? 1.757 -5.097 1.301 1.00 91.44 82 GLY A O 1
ATOM 664 N N . LYS A 1 83 ? 2.081 -3.791 -0.498 1.00 92.44 83 LYS A N 1
ATOM 665 C CA . LYS A 1 83 ? 1.149 -2.733 -0.064 1.00 92.44 83 LYS A CA 1
ATOM 666 C C . LYS A 1 83 ? -0.282 -3.252 0.077 1.00 92.44 83 LYS A C 1
ATOM 668 O O . LYS A 1 83 ? -0.943 -2.924 1.059 1.00 92.44 83 LYS A O 1
ATOM 673 N N . CYS A 1 84 ? -0.747 -4.086 -0.853 1.00 91.75 84 CYS A N 1
ATOM 674 C CA . CYS A 1 84 ? -2.085 -4.676 -0.803 1.00 91.75 84 CYS A CA 1
ATOM 675 C C . CYS A 1 84 ? -2.258 -5.624 0.399 1.00 91.75 84 CYS A C 1
ATOM 677 O O . CYS A 1 84 ? -3.285 -5.581 1.077 1.00 91.75 84 CYS A O 1
ATOM 679 N N . VAL A 1 85 ? -1.251 -6.447 0.712 1.00 93.38 85 VAL A N 1
ATOM 680 C CA . VAL A 1 85 ? -1.262 -7.328 1.895 1.00 93.38 85 VAL A CA 1
ATOM 681 C C . VAL A 1 85 ? -1.296 -6.513 3.189 1.00 93.38 85 VAL A C 1
ATOM 683 O O . VAL A 1 85 ? -2.123 -6.790 4.060 1.00 93.38 85 VAL A O 1
ATOM 686 N N . ILE A 1 86 ? -0.457 -5.478 3.303 1.00 94.94 86 ILE A N 1
ATOM 687 C CA . ILE A 1 86 ? -0.437 -4.589 4.474 1.00 94.94 86 ILE A CA 1
ATOM 688 C C . ILE A 1 86 ? -1.781 -3.871 4.627 1.00 94.94 86 ILE A C 1
ATOM 690 O O . ILE A 1 86 ? -2.317 -3.826 5.731 1.00 94.94 86 ILE A O 1
ATOM 694 N N . GLN A 1 87 ? -2.360 -3.369 3.533 1.00 95.56 87 GLN A N 1
ATOM 695 C CA . GLN A 1 87 ? -3.667 -2.715 3.560 1.00 95.56 87 GLN A CA 1
ATOM 696 C C . GLN A 1 87 ? -4.768 -3.668 4.046 1.00 95.56 87 GLN A C 1
ATOM 698 O O . GLN A 1 87 ? -5.513 -3.310 4.954 1.00 95.56 87 GLN A O 1
ATOM 703 N N . ARG A 1 88 ? -4.847 -4.898 3.516 1.00 94.81 88 ARG A N 1
ATOM 704 C CA . ARG A 1 88 ? -5.832 -5.891 3.989 1.00 94.81 88 ARG A CA 1
ATOM 705 C C . ARG A 1 88 ? -5.637 -6.247 5.463 1.00 94.81 88 ARG A C 1
ATOM 707 O O . ARG A 1 88 ? -6.619 -6.387 6.187 1.00 94.81 88 ARG A O 1
ATOM 714 N N . SER A 1 89 ? -4.388 -6.396 5.905 1.00 95.81 89 SER A N 1
ATOM 715 C CA . SER A 1 89 ? -4.059 -6.659 7.311 1.00 95.81 89 SER A CA 1
ATOM 716 C C . SER A 1 89 ? -4.516 -5.508 8.213 1.00 95.81 89 SER A C 1
ATOM 718 O O . SER A 1 89 ? -5.179 -5.734 9.225 1.00 95.81 89 SER A O 1
ATOM 720 N N . LEU A 1 90 ? -4.257 -4.265 7.799 1.00 97.56 90 LEU A N 1
ATOM 721 C CA . LEU A 1 90 ? -4.699 -3.069 8.508 1.00 97.56 90 LEU A CA 1
ATOM 722 C C . LEU A 1 90 ? -6.228 -2.986 8.571 1.00 97.56 90 LEU A C 1
ATOM 724 O O . LEU A 1 90 ? -6.771 -2.809 9.654 1.00 97.56 90 LEU A O 1
ATOM 728 N N . GLU A 1 91 ? -6.930 -3.197 7.455 1.00 97.62 91 GLU A N 1
ATOM 729 C CA . GLU A 1 91 ? -8.398 -3.227 7.422 1.00 97.62 91 GLU A CA 1
ATOM 730 C C . GLU A 1 91 ? -8.978 -4.321 8.333 1.00 97.62 91 GLU A C 1
ATOM 732 O O . GLU A 1 91 ? -9.978 -4.095 9.017 1.00 97.62 91 GLU A O 1
ATOM 737 N N . SER A 1 92 ? -8.348 -5.500 8.376 1.00 97.69 92 SER A N 1
ATOM 738 C CA . SER A 1 92 ? -8.731 -6.582 9.288 1.00 97.69 92 SER A CA 1
ATOM 739 C C . SER A 1 92 ? -8.564 -6.163 10.749 1.00 97.69 92 SER A C 1
ATOM 741 O O . SER A 1 92 ? -9.504 -6.296 11.533 1.00 97.69 92 SER A O 1
ATOM 743 N N . ASN A 1 93 ? -7.412 -5.586 11.099 1.00 96.62 93 ASN A N 1
ATOM 744 C CA . ASN A 1 93 ? -7.127 -5.110 12.451 1.00 96.62 93 ASN A CA 1
ATOM 745 C C . ASN A 1 93 ? -8.062 -3.967 12.869 1.00 96.62 93 ASN A C 1
ATOM 747 O O . ASN A 1 93 ? -8.549 -3.944 13.994 1.00 96.62 93 ASN A O 1
ATOM 751 N N . THR A 1 94 ? -8.396 -3.041 11.970 1.00 97.31 94 THR A N 1
ATOM 752 C CA . THR A 1 94 ? -9.374 -1.986 12.271 1.00 97.31 94 THR A CA 1
ATOM 753 C C . THR A 1 94 ? -10.753 -2.576 12.570 1.00 97.31 94 THR A C 1
ATOM 755 O O . THR A 1 94 ? -11.426 -2.128 13.496 1.00 97.31 94 THR A O 1
ATOM 758 N N . ARG A 1 95 ? -11.177 -3.622 11.846 1.00 97.19 95 ARG A N 1
ATOM 759 C CA . ARG A 1 95 ? -12.446 -4.314 12.129 1.00 97.19 95 ARG A CA 1
ATOM 760 C C . ARG A 1 95 ? -12.418 -5.068 13.458 1.00 97.19 95 ARG A C 1
ATOM 762 O O . ARG A 1 95 ? -13.451 -5.135 14.115 1.00 97.19 95 ARG A O 1
ATOM 769 N N . THR A 1 96 ? -11.298 -5.677 13.850 1.00 97.38 96 THR A N 1
ATOM 770 C CA . THR A 1 96 ? -11.200 -6.364 15.151 1.00 97.38 96 THR A CA 1
ATOM 771 C C . THR A 1 96 ? -11.192 -5.369 16.305 1.00 97.38 96 THR A C 1
ATOM 773 O O . THR A 1 96 ? -11.942 -5.567 17.253 1.00 97.38 96 THR A O 1
ATOM 776 N N . VAL A 1 97 ? -10.444 -4.268 16.189 1.00 97.88 97 VAL A N 1
ATOM 777 C CA . VAL A 1 97 ? -10.439 -3.184 17.184 1.00 97.88 97 VAL A CA 1
ATOM 778 C C . VAL A 1 97 ? -11.831 -2.584 17.342 1.00 97.88 97 VAL A C 1
ATOM 780 O O . VAL A 1 97 ? -12.292 -2.437 18.466 1.00 97.88 97 VAL A O 1
ATOM 783 N N . LYS A 1 98 ? -12.547 -2.324 16.240 1.00 98.12 98 LYS A N 1
ATOM 784 C CA . LYS A 1 98 ? -13.921 -1.812 16.313 1.00 98.12 98 LYS A CA 1
ATOM 785 C C . LYS A 1 98 ? -14.864 -2.767 17.057 1.00 98.12 98 LYS A C 1
ATOM 787 O O . LYS A 1 98 ? -15.648 -2.324 17.880 1.00 98.12 98 LYS A O 1
ATOM 792 N N . ARG A 1 99 ? -14.764 -4.079 16.810 1.00 97.75 99 ARG A N 1
ATOM 793 C CA . ARG A 1 99 ? -15.566 -5.075 17.544 1.00 97.75 99 ARG A CA 1
ATOM 794 C C . ARG A 1 99 ? -15.225 -5.115 19.032 1.00 97.75 99 ARG A C 1
ATOM 796 O O . ARG A 1 99 ? -16.124 -5.292 19.842 1.00 97.75 99 ARG A O 1
ATOM 803 N N . LEU A 1 100 ? -13.947 -4.975 19.388 1.00 98.19 100 LEU A N 1
ATOM 804 C CA . LEU A 1 100 ? -13.525 -4.901 20.789 1.00 98.19 100 LEU A CA 1
ATOM 805 C C . LEU A 1 100 ? -14.069 -3.642 21.472 1.00 98.19 100 LEU A C 1
ATOM 807 O O . LEU A 1 100 ? -14.504 -3.721 22.615 1.00 98.19 100 LEU A O 1
ATOM 811 N N . ASP A 1 101 ? -14.081 -2.513 20.767 1.00 98.31 101 ASP A N 1
ATOM 812 C CA . ASP A 1 101 ? -14.650 -1.254 21.255 1.00 98.31 101 ASP A CA 1
ATOM 813 C C . ASP A 1 101 ? -16.163 -1.385 21.500 1.00 98.31 101 ASP A C 1
ATOM 815 O O . ASP A 1 101 ? -16.639 -1.116 22.599 1.00 98.31 101 ASP A O 1
ATOM 819 N N . GLU A 1 102 ? -16.898 -1.951 20.535 1.00 98.25 102 GLU A N 1
ATOM 820 C CA . GLU A 1 102 ? -18.330 -2.265 20.667 1.00 98.25 102 GLU A CA 1
ATOM 821 C C . GLU A 1 102 ? -18.602 -3.227 21.850 1.00 98.25 102 GLU A C 1
ATOM 823 O O . GLU A 1 102 ? -19.573 -3.063 22.592 1.00 98.25 102 GLU A O 1
ATOM 828 N N . GLN A 1 103 ? -17.731 -4.221 22.075 1.00 98.19 103 GLN A N 1
ATOM 829 C CA . GLN A 1 103 ? -17.827 -5.136 23.222 1.00 98.19 103 GLN A CA 1
ATOM 830 C C . GLN A 1 103 ? -17.556 -4.440 24.561 1.00 98.19 103 GLN A C 1
ATOM 832 O O . GLN A 1 103 ? -18.256 -4.699 25.541 1.00 98.19 103 GLN A O 1
ATOM 837 N N . MET A 1 104 ? -16.554 -3.562 24.616 1.00 98.44 104 MET A N 1
ATOM 838 C CA . MET A 1 104 ? -16.236 -2.781 25.808 1.00 98.44 104 MET A CA 1
ATOM 839 C C . MET A 1 104 ? -17.379 -1.824 26.153 1.00 98.44 104 MET A C 1
ATOM 841 O O . MET A 1 104 ? -17.772 -1.745 27.315 1.00 98.44 104 MET A O 1
ATOM 845 N N . GLU A 1 105 ? -17.952 -1.147 25.158 1.00 98.38 105 GLU A N 1
ATOM 846 C CA . GLU A 1 105 ? -19.100 -0.259 25.346 1.00 98.38 105 GLU A CA 1
ATOM 847 C C . GLU A 1 105 ? -20.315 -1.027 25.883 1.00 98.38 105 GLU A C 1
ATOM 849 O O . GLU A 1 105 ? -20.920 -0.614 26.872 1.00 98.38 105 GLU A O 1
ATOM 854 N N . SER A 1 106 ? -20.601 -2.209 25.327 1.00 97.94 106 SER A N 1
ATOM 855 C CA . SER A 1 106 ? -21.652 -3.092 25.842 1.00 97.94 106 SER A CA 1
ATOM 856 C C . SER A 1 106 ? -21.405 -3.519 27.296 1.00 97.94 106 SER A C 1
ATOM 858 O O . SER A 1 106 ? -22.329 -3.483 28.111 1.00 97.94 106 SER A O 1
ATOM 860 N N . MET A 1 107 ? -20.169 -3.882 27.652 1.00 98.12 107 MET A N 1
ATOM 861 C CA . MET A 1 107 ? -19.811 -4.252 29.025 1.00 98.12 107 MET A CA 1
ATOM 862 C C . MET A 1 107 ? -19.977 -3.075 29.995 1.00 98.12 107 MET A C 1
ATOM 864 O O . MET A 1 107 ? -20.474 -3.269 31.103 1.00 98.12 107 MET A O 1
ATOM 868 N N . LEU A 1 108 ? -19.624 -1.854 29.583 1.00 98.38 108 LEU A N 1
ATOM 869 C CA . LEU A 1 108 ? -19.843 -0.648 30.385 1.00 98.38 108 LEU A CA 1
ATOM 870 C C . LEU A 1 108 ? -21.335 -0.391 30.636 1.00 98.38 108 LEU A C 1
ATOM 872 O O . LEU A 1 108 ? -21.705 -0.005 31.743 1.00 98.38 108 LEU A O 1
ATOM 876 N N . THR A 1 109 ? -22.203 -0.642 29.653 1.00 98.25 109 THR A N 1
ATOM 877 C CA . THR A 1 109 ? -23.659 -0.570 29.850 1.00 98.25 109 THR A CA 1
ATOM 878 C C . THR A 1 109 ? -24.144 -1.590 30.880 1.00 98.25 109 THR A C 1
ATOM 880 O O . THR A 1 109 ? -24.936 -1.241 31.751 1.00 98.25 109 THR A O 1
ATOM 883 N N . VAL A 1 110 ? -23.650 -2.833 30.824 1.00 98.19 110 VAL A N 1
ATOM 884 C CA . VAL A 1 110 ? -24.003 -3.871 31.809 1.00 98.19 110 VAL A CA 1
ATOM 885 C C . VAL A 1 110 ? -23.536 -3.480 33.210 1.00 98.19 110 VAL A C 1
ATOM 887 O O . VAL A 1 110 ? -24.307 -3.609 34.156 1.00 98.19 110 VAL A O 1
ATOM 890 N N . LEU A 1 111 ? -22.308 -2.971 33.349 1.00 97.75 111 LEU A N 1
ATOM 891 C CA . LEU A 1 111 ? -21.772 -2.534 34.641 1.00 97.75 111 LEU A CA 1
ATOM 892 C C . LEU A 1 111 ? -22.610 -1.411 35.258 1.00 97.75 111 LEU A C 1
ATOM 894 O O . LEU A 1 111 ? -22.943 -1.502 36.434 1.00 97.75 111 LEU A O 1
ATOM 898 N N . ARG A 1 112 ? -23.038 -0.424 34.462 1.00 97.75 112 ARG A N 1
ATOM 899 C CA . ARG A 1 112 ? -23.969 0.614 34.934 1.00 97.75 112 ARG A CA 1
ATOM 900 C C . ARG A 1 112 ? -25.305 0.033 35.391 1.00 97.75 112 ARG A C 1
ATOM 902 O O . ARG A 1 112 ? -25.800 0.409 36.443 1.00 97.75 112 ARG A O 1
ATOM 909 N N . GLY A 1 113 ? -25.859 -0.936 34.660 1.00 98.06 113 GLY A N 1
ATOM 910 C CA . GLY A 1 113 ? -27.079 -1.627 35.091 1.00 98.06 113 GLY A CA 1
ATOM 911 C C . GLY A 1 113 ? -26.899 -2.393 36.409 1.00 98.06 113 GLY A C 1
ATOM 912 O O . GLY A 1 113 ? -27.804 -2.430 37.241 1.00 98.06 113 GLY A O 1
ATOM 913 N N . VAL A 1 114 ? -25.717 -2.975 36.637 1.00 98.12 114 VAL A N 1
ATOM 914 C CA . VAL A 1 114 ? -25.375 -3.605 37.921 1.00 98.12 114 VAL A CA 1
ATOM 915 C C . VAL A 1 114 ? -25.279 -2.558 39.034 1.00 98.12 114 VAL A C 1
ATOM 917 O O . VAL A 1 114 ? -25.826 -2.793 40.110 1.00 98.12 114 VAL A O 1
ATOM 920 N N . GLU A 1 115 ? -24.654 -1.406 38.785 1.00 98.25 115 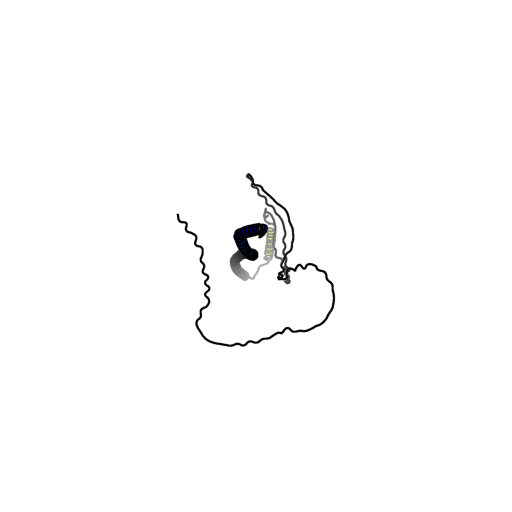GLU A N 1
ATOM 921 C CA . GLU A 1 115 ? -24.594 -0.283 39.734 1.00 98.25 115 GLU A CA 1
ATOM 922 C C . GLU A 1 115 ? -26.000 0.203 40.116 1.00 98.25 115 GLU A C 1
ATOM 924 O O . GLU A 1 115 ? -26.325 0.250 41.301 1.00 98.25 115 GLU A O 1
ATOM 929 N N . GLU A 1 116 ? -26.873 0.441 39.135 1.00 98.44 116 GLU A N 1
ATOM 930 C CA . GLU A 1 116 ? -28.276 0.821 39.357 1.00 98.44 116 GLU A CA 1
ATOM 931 C C . GLU A 1 116 ? -29.034 -0.242 40.173 1.00 98.44 116 GLU A C 1
ATOM 933 O O . GLU A 1 116 ? -29.754 0.078 41.121 1.00 98.44 116 GLU A O 1
ATOM 938 N N . SER A 1 117 ? -28.836 -1.531 39.867 1.00 98.25 117 SER A N 1
ATOM 939 C CA . SER A 1 117 ? -29.460 -2.626 40.624 1.00 98.25 117 SER A CA 1
ATOM 940 C C . SER A 1 117 ? -28.966 -2.698 42.073 1.00 98.25 117 SER A C 1
ATOM 942 O O . SER A 1 117 ? -29.735 -3.013 42.984 1.00 98.25 117 SER A O 1
ATOM 944 N N . PHE A 1 118 ? -27.692 -2.376 42.306 1.00 98.12 118 PHE A N 1
ATOM 945 C CA . PHE A 1 118 ? -27.100 -2.337 43.636 1.00 98.12 118 PHE A CA 1
ATOM 946 C C . PHE A 1 118 ? -27.616 -1.141 44.442 1.00 98.12 118 PHE A C 1
ATOM 948 O O . PHE A 1 118 ? -27.925 -1.287 45.627 1.00 98.12 118 PHE A O 1
ATOM 955 N N . GLU A 1 119 ? -27.762 0.026 43.810 1.00 98.31 119 GLU A N 1
ATOM 956 C CA . GLU A 1 119 ? -28.400 1.193 44.420 1.00 98.31 119 GLU A CA 1
ATOM 957 C C . GLU A 1 119 ? -29.841 0.881 44.830 1.00 98.31 119 GLU A C 1
ATOM 959 O O . GLU A 1 119 ? -30.214 1.133 45.982 1.00 98.31 119 GLU A O 1
ATOM 964 N N . GLN A 1 120 ? -30.610 0.241 43.943 1.00 98.12 120 GLN A N 1
ATOM 965 C CA . GLN A 1 120 ? -31.970 -0.209 44.237 1.00 98.12 120 GLN A CA 1
ATOM 966 C C . GLN A 1 120 ? -31.991 -1.171 45.432 1.00 98.12 120 GLN A C 1
ATOM 968 O O . GLN A 1 120 ? -32.713 -0.932 46.403 1.00 98.12 120 GLN A O 1
ATOM 973 N N . LEU A 1 121 ? -31.130 -2.192 45.438 1.00 98.31 121 LEU A N 1
ATOM 974 C CA . LEU A 1 121 ? -31.024 -3.139 46.551 1.00 98.31 121 LEU A CA 1
ATOM 975 C C . LEU A 1 121 ? -30.683 -2.436 47.877 1.00 98.31 121 LEU A C 1
ATOM 977 O O . LEU A 1 121 ? -31.229 -2.775 48.927 1.00 98.31 121 LEU A O 1
ATOM 981 N N . CYS A 1 122 ? -29.811 -1.424 47.848 1.00 98.12 122 CYS A N 1
ATOM 982 C CA . CYS A 1 122 ? -29.479 -0.624 49.026 1.00 98.12 122 CYS A CA 1
ATOM 983 C C . CYS A 1 122 ? -30.659 0.225 49.520 1.00 98.12 122 CYS A C 1
ATOM 985 O O . CYS A 1 122 ? -30.765 0.483 50.725 1.00 98.12 122 CYS A O 1
ATOM 987 N N . THR A 1 123 ? -31.521 0.708 48.621 1.00 98.38 123 THR A N 1
ATOM 988 C CA . THR A 1 123 ? -32.759 1.397 49.011 1.00 98.38 123 THR A CA 1
ATOM 989 C C . THR A 1 123 ? -33.778 0.431 49.608 1.00 98.38 123 THR A C 1
ATOM 991 O O . THR A 1 123 ? -34.318 0.719 50.678 1.00 98.38 123 THR A O 1
ATOM 994 N N . ASP A 1 124 ? -33.943 -0.751 49.014 1.00 98.06 124 ASP A N 1
ATOM 995 C CA . ASP A 1 124 ? -34.855 -1.789 49.499 1.00 98.06 124 ASP A CA 1
ATOM 996 C C . ASP A 1 124 ? -34.433 -2.287 50.884 1.00 98.06 124 ASP A C 1
ATOM 998 O O . ASP A 1 124 ? -35.254 -2.383 51.795 1.00 98.06 124 ASP A O 1
ATOM 1002 N N . PHE A 1 125 ? -33.133 -2.522 51.088 1.00 97.88 125 PHE A N 1
ATOM 1003 C CA . PHE A 1 125 ? -32.590 -2.935 52.381 1.00 97.88 125 PHE A CA 1
ATOM 1004 C C . PHE A 1 125 ? -32.820 -1.880 53.468 1.00 97.88 125 PHE A C 1
ATOM 1006 O O . PHE A 1 125 ? -33.170 -2.216 54.600 1.00 97.88 125 PHE A O 1
ATOM 1013 N N . ARG A 1 126 ? -32.667 -0.591 53.135 1.00 97.62 126 ARG A N 1
ATOM 1014 C CA . ARG A 1 126 ? -32.988 0.508 54.060 1.00 97.62 126 ARG A CA 1
ATOM 1015 C C . ARG A 1 126 ? -34.478 0.540 54.403 1.00 97.62 126 ARG A C 1
ATOM 1017 O O . ARG A 1 126 ? -34.812 0.709 55.573 1.00 97.62 126 ARG A O 1
ATOM 1024 N N . GLY A 1 127 ? -35.354 0.323 53.423 1.00 97.69 127 GLY A N 1
ATOM 1025 C CA . GLY A 1 127 ? -36.796 0.207 53.648 1.00 97.69 127 GLY A CA 1
ATOM 1026 C C . GLY A 1 127 ? -37.159 -0.979 54.546 1.00 97.69 127 GLY A C 1
ATOM 1027 O O . GLY A 1 127 ? -37.868 -0.809 55.537 1.00 97.69 127 GLY A O 1
ATOM 1028 N N . ALA A 1 128 ? -36.615 -2.163 54.259 1.00 97.00 128 ALA A N 1
ATOM 1029 C CA . ALA A 1 128 ? -36.822 -3.370 55.059 1.00 97.00 128 ALA A CA 1
ATOM 1030 C C . ALA A 1 128 ? -36.306 -3.203 56.496 1.00 97.00 128 ALA A C 1
ATOM 1032 O O . ALA A 1 128 ? -36.959 -3.626 57.450 1.00 97.00 128 ALA A O 1
ATOM 1033 N N . ARG A 1 129 ? -35.162 -2.533 56.672 1.00 97.62 129 ARG A N 1
ATOM 1034 C CA . ARG A 1 129 ? -34.633 -2.199 57.996 1.00 97.62 129 ARG A CA 1
ATOM 1035 C C . ARG A 1 129 ? -35.578 -1.284 58.774 1.00 97.62 129 ARG A C 1
ATOM 1037 O O . ARG A 1 129 ? -35.843 -1.572 59.935 1.00 97.62 129 ARG A O 1
ATOM 1044 N N . ALA A 1 130 ? -36.113 -0.236 58.148 1.00 97.69 130 ALA A N 1
ATOM 1045 C CA . ALA A 1 130 ? -37.080 0.651 58.794 1.00 97.69 130 ALA A CA 1
ATOM 1046 C C . ALA A 1 130 ? -38.357 -0.102 59.216 1.00 97.69 130 ALA A C 1
ATOM 1048 O O . ALA A 1 130 ? -38.860 0.100 60.317 1.00 97.69 130 ALA A O 1
ATOM 1049 N N . GLN A 1 131 ? -38.844 -1.027 58.380 1.00 97.75 131 GLN A N 1
ATOM 1050 C CA . GLN A 1 131 ? -39.974 -1.899 58.729 1.00 97.75 131 GLN A CA 1
ATOM 1051 C C . GLN A 1 131 ? -39.654 -2.827 59.906 1.00 97.75 131 GLN A C 1
ATOM 1053 O O . GLN A 1 131 ? -40.497 -3.034 60.776 1.00 97.75 131 GLN A O 1
ATOM 1058 N N . HIS A 1 132 ? -38.443 -3.386 59.950 1.00 97.38 132 HIS A N 1
ATOM 1059 C CA . HIS A 1 132 ? -38.001 -4.219 61.064 1.00 97.38 132 HIS A CA 1
ATOM 1060 C C . HIS A 1 132 ? -37.882 -3.413 62.366 1.00 97.38 132 HIS A C 1
ATOM 1062 O O . HIS A 1 132 ? -38.269 -3.906 63.423 1.00 97.38 132 HIS A O 1
ATOM 1068 N N . GLU A 1 133 ? -37.367 -2.183 62.308 1.00 97.50 133 GLU A N 1
ATOM 1069 C CA . GLU A 1 133 ? -37.299 -1.274 63.459 1.00 97.50 133 GLU A CA 1
ATOM 1070 C C . GLU A 1 133 ? -38.712 -0.922 63.979 1.00 97.50 133 GLU A C 1
ATOM 1072 O O . GLU A 1 133 ? -38.948 -1.035 65.181 1.00 97.50 133 GLU A O 1
ATOM 1077 N N . ASP A 1 134 ? -39.681 -0.633 63.098 1.00 97.19 134 ASP A N 1
ATOM 1078 C CA . ASP A 1 134 ? -41.095 -0.397 63.461 1.00 97.19 134 ASP A CA 1
ATOM 1079 C C . ASP A 1 134 ? -41.771 -1.638 64.079 1.00 97.19 134 ASP A C 1
ATOM 1081 O O . ASP A 1 134 ? -42.425 -1.555 65.120 1.00 97.19 134 ASP A O 1
ATOM 1085 N N . LEU A 1 135 ? -41.579 -2.821 63.483 1.00 96.88 135 LEU A N 1
ATOM 1086 C CA . LEU A 1 135 ? -42.080 -4.082 64.041 1.00 96.88 135 LEU A CA 1
ATOM 1087 C C . LEU A 1 135 ? -41.455 -4.383 65.405 1.00 96.88 135 LEU A C 1
ATOM 1089 O O . LEU A 1 135 ? -42.166 -4.775 66.329 1.00 96.88 135 LEU A O 1
ATOM 1093 N N . SER A 1 136 ? -40.145 -4.180 65.547 1.00 97.81 136 SER A N 1
ATOM 1094 C CA . SER A 1 136 ? -39.442 -4.333 66.820 1.00 97.81 136 SER A CA 1
ATOM 1095 C C . SER A 1 136 ? -40.027 -3.401 67.880 1.00 97.81 136 SER A C 1
ATOM 1097 O O . SER A 1 136 ? -40.270 -3.839 69.003 1.00 97.81 136 SER A O 1
ATOM 1099 N N . GLN A 1 137 ? -40.299 -2.141 67.531 1.00 97.50 137 GLN A N 1
ATOM 1100 C CA . GLN A 1 137 ? -40.917 -1.182 68.442 1.00 97.50 137 GLN A CA 1
ATOM 1101 C C . GLN A 1 137 ? -42.320 -1.639 68.872 1.00 97.50 137 GLN A C 1
ATOM 1103 O O . GLN A 1 137 ? -42.590 -1.736 70.070 1.00 97.50 137 GLN A O 1
ATOM 1108 N N . LYS A 1 138 ? -43.180 -2.038 67.929 1.00 97.00 138 LYS A N 1
ATOM 1109 C CA . LYS A 1 138 ? -44.517 -2.581 68.233 1.00 97.00 138 LYS A CA 1
ATOM 1110 C C . LYS A 1 138 ? -44.463 -3.801 69.146 1.00 97.00 138 LYS A C 1
ATOM 1112 O O . LYS A 1 138 ? -45.270 -3.920 70.062 1.00 97.00 138 LYS A O 1
ATOM 1117 N N . VAL A 1 139 ? -43.509 -4.709 68.927 1.00 97.25 139 VAL A N 1
ATOM 1118 C CA . VAL A 1 139 ? -43.312 -5.875 69.801 1.00 97.25 139 VAL A CA 1
ATOM 1119 C C . VAL A 1 139 ? -42.948 -5.432 71.218 1.00 97.25 139 VAL A C 1
ATOM 1121 O O . VAL A 1 139 ? -43.521 -5.957 72.172 1.00 97.25 139 VAL A O 1
ATOM 1124 N N . THR A 1 140 ? -42.055 -4.451 71.382 1.00 97.00 140 THR A N 1
ATOM 1125 C CA . THR A 1 140 ? -41.722 -3.926 72.717 1.00 97.00 140 THR A CA 1
ATOM 1126 C C . THR A 1 140 ? -42.919 -3.258 73.394 1.00 97.00 140 THR A C 1
ATOM 1128 O O . THR A 1 140 ? -43.185 -3.545 74.558 1.00 97.00 140 THR A O 1
ATOM 1131 N N . GLU A 1 141 ? -43.702 -2.460 72.664 1.00 96.69 141 GLU A N 1
ATOM 1132 C CA . GLU A 1 141 ? -44.929 -1.826 73.168 1.00 96.69 141 GLU A CA 1
ATOM 1133 C C . GLU A 1 141 ? -45.966 -2.872 73.606 1.00 96.69 141 GLU A C 1
ATOM 1135 O O . GLU A 1 141 ? -46.529 -2.780 74.698 1.00 96.69 141 GLU A O 1
ATOM 1140 N N . HIS A 1 142 ? -46.176 -3.916 72.798 1.00 95.94 142 HIS A N 1
ATOM 1141 C CA . HIS A 1 142 ? -47.062 -5.027 73.144 1.00 95.94 142 HIS A CA 1
ATOM 1142 C C . HIS A 1 142 ? -46.569 -5.831 74.347 1.00 95.94 142 HIS A C 1
ATOM 1144 O O . HIS A 1 142 ? -47.390 -6.273 75.148 1.00 95.94 142 HIS A O 1
ATOM 1150 N N . THR A 1 143 ? -45.256 -6.013 74.486 1.00 96.75 143 THR A N 1
ATOM 1151 C CA . THR A 1 143 ? -44.665 -6.718 75.632 1.00 96.75 143 THR A CA 1
ATOM 1152 C C . THR A 1 143 ? -44.913 -5.939 76.923 1.00 96.75 143 THR A C 1
ATOM 1154 O O . THR A 1 143 ? -45.412 -6.513 77.883 1.00 96.75 143 THR A O 1
ATOM 1157 N N . VAL A 1 144 ? -44.694 -4.618 76.921 1.00 96.62 144 VAL A N 1
ATOM 1158 C CA . VAL A 1 144 ? -45.003 -3.754 78.076 1.00 96.62 144 VAL A CA 1
ATOM 1159 C C . VAL A 1 144 ? -46.499 -3.777 78.406 1.00 96.62 144 VAL A C 1
ATOM 1161 O O . VAL A 1 144 ? -46.871 -3.894 79.568 1.00 96.62 144 VAL A O 1
ATOM 1164 N N . ALA A 1 145 ? -47.377 -3.722 77.399 1.00 95.62 145 ALA A N 1
ATOM 1165 C CA . ALA A 1 145 ? -48.821 -3.815 77.621 1.00 95.62 145 ALA A CA 1
ATOM 1166 C C . ALA A 1 145 ? -49.244 -5.173 78.213 1.00 95.62 145 ALA A C 1
ATOM 1168 O O . ALA A 1 145 ? -50.165 -5.234 79.030 1.00 95.62 145 ALA A O 1
ATOM 1169 N N . LEU A 1 146 ? -48.585 -6.263 77.804 1.00 95.25 146 LEU A N 1
ATOM 1170 C CA . LEU A 1 146 ? -48.780 -7.590 78.387 1.00 95.25 146 LEU A CA 1
ATOM 1171 C C . LEU A 1 146 ? -48.307 -7.638 79.839 1.00 95.25 146 LEU A C 1
ATOM 1173 O O . LEU A 1 146 ? -49.053 -8.146 80.672 1.00 95.25 146 LEU A O 1
ATOM 1177 N N . ASP A 1 147 ? -47.143 -7.071 80.154 1.00 95.94 147 ASP A N 1
ATOM 1178 C CA . ASP A 1 147 ? -46.638 -6.975 81.528 1.00 95.94 147 ASP A CA 1
ATOM 1179 C C . ASP A 1 147 ? -47.586 -6.146 82.414 1.00 95.94 147 ASP A C 1
ATOM 1181 O O . ASP A 1 147 ? -47.939 -6.556 83.521 1.00 95.94 147 ASP A O 1
ATOM 1185 N N . ASP A 1 148 ? -48.105 -5.023 81.915 1.00 94.94 148 ASP A N 1
ATOM 1186 C CA . ASP A 1 148 ? -49.119 -4.220 82.607 1.00 94.94 148 ASP A CA 1
ATOM 1187 C C . ASP A 1 148 ? -50.411 -5.014 82.851 1.00 94.94 148 ASP A C 1
ATOM 1189 O O . ASP A 1 148 ? -50.996 -4.957 83.936 1.00 94.94 148 ASP A O 1
ATOM 1193 N N . MET A 1 149 ? -50.877 -5.786 81.865 1.00 93.06 149 MET A N 1
ATOM 1194 C CA . MET A 1 149 ? -52.021 -6.679 82.061 1.00 93.06 149 MET A CA 1
ATOM 1195 C C . MET A 1 149 ? -51.716 -7.779 83.078 1.00 93.06 149 MET A C 1
ATOM 1197 O O . MET A 1 149 ? -52.563 -8.047 83.929 1.00 93.06 149 MET A O 1
ATOM 1201 N N . GLN A 1 150 ? -50.523 -8.372 83.035 1.00 94.00 150 GLN A N 1
ATOM 1202 C CA . GLN A 1 150 ? -50.085 -9.393 83.980 1.00 94.00 150 GLN A CA 1
ATOM 1203 C C . GLN A 1 150 ? -50.083 -8.840 85.408 1.00 94.00 150 GLN A C 1
ATOM 1205 O O . GLN A 1 150 ? -50.730 -9.414 86.278 1.00 94.00 150 GLN A O 1
ATOM 1210 N N . THR A 1 151 ? -49.494 -7.663 85.643 1.00 94.00 151 THR A N 1
ATOM 1211 C CA . THR A 1 151 ? -49.509 -7.034 86.976 1.00 94.00 151 THR A CA 1
ATOM 1212 C C . THR A 1 151 ? -50.923 -6.696 87.458 1.00 94.00 151 THR A C 1
ATOM 1214 O O . THR A 1 151 ? -51.200 -6.741 88.658 1.00 94.00 151 THR A O 1
ATOM 1217 N N . ARG A 1 152 ? -51.852 -6.356 86.552 1.00 92.88 152 ARG A N 1
ATOM 1218 C CA . ARG A 1 152 ? -53.272 -6.175 86.897 1.00 92.88 152 ARG A CA 1
ATOM 1219 C C . ARG A 1 152 ? -53.936 -7.495 87.279 1.00 92.88 152 ARG A C 1
ATOM 1221 O O . ARG A 1 152 ? -54.718 -7.498 88.226 1.00 92.88 152 ARG A O 1
ATOM 1228 N N . VAL A 1 153 ? -53.644 -8.583 86.567 1.00 90.06 153 VAL A N 1
ATOM 1229 C CA . VAL A 1 153 ? -54.134 -9.931 86.894 1.00 90.06 153 VAL A CA 1
ATOM 1230 C C . VAL A 1 153 ? -53.591 -10.380 88.248 1.00 90.06 153 VAL A C 1
ATOM 1232 O O . VAL A 1 153 ? -54.383 -10.799 89.087 1.00 90.06 153 VAL A O 1
ATOM 1235 N N . ASP A 1 154 ? -52.295 -10.201 88.501 1.00 89.31 154 ASP A N 1
ATOM 1236 C CA . ASP A 1 154 ? -51.659 -10.552 89.775 1.00 89.31 154 ASP A CA 1
ATOM 1237 C C . ASP A 1 154 ? -52.305 -9.783 90.940 1.00 89.31 154 ASP A C 1
ATOM 1239 O O . ASP A 1 154 ? -52.729 -10.389 91.919 1.00 89.31 154 ASP A O 1
ATOM 1243 N N . LYS A 1 155 ? -52.539 -8.469 90.789 1.00 88.06 155 LYS A N 1
ATOM 1244 C CA . LYS A 1 155 ? -53.273 -7.658 91.783 1.00 88.06 155 LYS A CA 1
ATOM 1245 C C . LYS A 1 155 ? -54.697 -8.152 92.043 1.00 88.06 155 LYS A C 1
ATOM 1247 O O . LYS A 1 155 ? -55.160 -8.083 93.176 1.00 88.06 155 LYS A O 1
ATOM 1252 N N . ILE A 1 156 ? -55.419 -8.598 91.011 1.00 84.94 156 ILE A N 1
ATOM 1253 C CA . ILE A 1 156 ? -56.768 -9.171 91.168 1.00 84.94 156 ILE A CA 1
ATOM 1254 C C . ILE A 1 156 ? -56.687 -10.514 91.900 1.00 84.94 156 ILE A C 1
ATOM 1256 O O . ILE A 1 156 ? -57.534 -10.798 92.746 1.00 84.94 156 ILE A O 1
ATOM 1260 N N . CYS A 1 157 ? -55.671 -11.321 91.596 1.00 83.81 157 CYS A N 1
ATOM 1261 C CA . CYS A 1 157 ? -55.430 -12.603 92.246 1.00 83.81 157 CYS A CA 1
ATOM 1262 C C . CYS A 1 157 ? -55.111 -12.413 93.740 1.00 83.81 157 CYS A C 1
ATOM 1264 O O . CYS A 1 157 ? -55.713 -13.083 94.579 1.00 83.81 157 CYS A O 1
ATOM 1266 N N . ASP A 1 158 ? -54.274 -11.428 94.077 1.00 76.88 158 ASP A N 1
ATOM 1267 C CA . ASP A 1 158 ? -53.924 -11.057 95.454 1.00 76.88 158 ASP A CA 1
ATOM 1268 C C . ASP A 1 158 ? -55.086 -10.391 96.218 1.00 76.88 158 ASP A C 1
ATOM 1270 O O . ASP A 1 158 ? -55.194 -10.527 97.436 1.00 76.88 158 ASP A O 1
ATOM 1274 N N . ALA A 1 159 ? -55.980 -9.684 95.517 1.00 64.44 159 ALA A N 1
ATOM 1275 C CA . ALA A 1 159 ? -57.180 -9.066 96.087 1.00 64.44 159 ALA A CA 1
ATOM 1276 C C . ALA A 1 159 ? -58.376 -10.029 96.205 1.00 64.44 159 ALA A C 1
ATOM 1278 O O . ALA A 1 159 ? -59.432 -9.634 96.712 1.00 64.44 159 ALA A O 1
ATOM 1279 N N . SER A 1 160 ? -58.243 -11.279 95.749 1.00 48.38 160 SER A N 1
ATOM 1280 C CA . SER A 1 160 ? -59.280 -12.287 95.951 1.00 48.38 160 SER A CA 1
ATOM 1281 C C . SER A 1 160 ? -59.309 -12.699 97.433 1.00 48.38 160 SER A C 1
ATOM 1283 O O . SER A 1 160 ? -58.286 -13.117 97.984 1.00 48.38 160 SER A O 1
ATOM 1285 N N . PRO A 1 161 ? -60.446 -12.548 98.139 1.00 44.84 161 PRO A N 1
ATOM 1286 C CA . PRO A 1 161 ? -60.528 -12.932 99.536 1.00 44.84 161 PRO A CA 1
ATOM 1287 C C . PRO A 1 161 ? -60.358 -14.447 99.631 1.00 44.84 161 PRO A C 1
ATOM 1289 O O . PRO A 1 161 ? -61.194 -15.229 99.181 1.00 44.84 161 PRO A O 1
ATOM 1292 N N . SER A 1 162 ? -59.254 -14.859 100.244 1.00 50.16 162 SER A N 1
ATOM 1293 C CA . SER A 1 162 ? -59.034 -16.222 100.702 1.00 50.16 162 SER A CA 1
ATOM 1294 C C . SER A 1 162 ? -60.005 -16.525 101.840 1.00 50.16 162 SER A C 1
ATOM 1296 O O . SER A 1 162 ? -59.640 -16.428 103.008 1.00 50.16 162 SER A O 1
ATOM 1298 N N . LYS A 1 163 ? -61.260 -16.844 101.505 1.00 48.28 163 LYS A N 1
ATOM 1299 C CA . LYS A 1 163 ? -62.148 -17.743 102.259 1.00 48.28 163 LYS A CA 1
ATOM 1300 C C . LYS A 1 163 ? -63.543 -17.799 101.636 1.00 48.28 163 LYS A C 1
ATOM 1302 O O . LYS A 1 163 ? -64.195 -16.780 101.462 1.00 48.28 163 LYS A O 1
ATOM 1307 N N . GLU A 1 164 ? -63.958 -19.047 101.441 1.00 47.28 164 GLU A N 1
ATOM 1308 C CA . GLU A 1 164 ? -65.328 -19.552 101.315 1.00 47.28 164 GLU A CA 1
ATOM 1309 C C . GLU A 1 164 ? -66.063 -19.389 99.970 1.00 47.28 164 GLU A C 1
ATOM 1311 O O . GLU A 1 164 ? -66.175 -18.318 99.393 1.00 47.28 164 GLU A O 1
ATOM 1316 N N . GLU A 1 165 ? -66.591 -20.538 99.526 1.00 48.66 165 GLU A N 1
ATOM 1317 C CA . GLU A 1 165 ? -67.509 -20.791 98.405 1.00 48.66 165 GLU A CA 1
ATOM 1318 C C . GLU A 1 165 ? -66.942 -20.855 96.974 1.00 48.66 165 GLU A C 1
ATOM 1320 O O . GLU A 1 165 ? -67.233 -20.034 96.108 1.00 48.66 165 GLU A O 1
ATOM 1325 N N . VAL A 1 166 ? -66.270 -21.972 96.655 1.00 48.34 166 VAL A N 1
ATOM 1326 C CA . VAL A 1 166 ? -66.258 -22.499 95.277 1.00 48.34 166 VAL A CA 1
ATOM 1327 C C . VAL A 1 166 ? -66.653 -23.982 95.255 1.00 48.34 166 VAL A C 1
ATOM 1329 O O . VAL A 1 166 ? -65.789 -24.852 95.289 1.00 48.34 166 VAL A O 1
ATOM 1332 N N . PRO A 1 167 ? -67.955 -24.283 95.100 1.00 50.75 167 PRO A N 1
ATOM 1333 C CA . PRO A 1 167 ? -68.406 -25.455 94.359 1.00 50.75 167 PRO A CA 1
ATOM 1334 C C . PRO A 1 167 ? -69.039 -25.074 93.005 1.00 50.75 167 PRO A C 1
ATOM 1336 O O . PRO A 1 167 ? -69.617 -25.920 92.338 1.00 50.75 167 PRO A O 1
ATOM 1339 N N . ASN A 1 168 ? -68.935 -23.810 92.567 1.00 55.41 168 ASN A N 1
ATOM 1340 C CA . ASN A 1 168 ? -69.604 -23.326 91.345 1.00 55.41 168 ASN A CA 1
ATOM 1341 C C . ASN A 1 168 ? -68.645 -22.918 90.201 1.00 55.41 168 ASN A C 1
ATOM 1343 O O . ASN A 1 168 ? -69.077 -22.520 89.119 1.00 55.41 168 ASN A O 1
ATOM 1347 N N . GLY A 1 169 ? -67.329 -23.005 90.422 1.00 57.41 169 GLY A N 1
ATOM 1348 C CA . GLY A 1 169 ? -66.316 -22.689 89.406 1.00 57.41 169 GLY A CA 1
ATOM 1349 C C . GLY A 1 169 ? -66.189 -23.772 88.332 1.00 57.41 169 GLY A C 1
ATOM 1350 O O . GLY A 1 169 ? -66.057 -23.460 87.152 1.00 57.41 169 GLY A O 1
ATOM 1351 N N . GLU A 1 170 ? -66.312 -25.039 88.724 1.00 62.06 170 GLU A N 1
ATOM 1352 C CA . GLU A 1 170 ? -66.125 -26.194 87.837 1.00 62.06 170 GLU A CA 1
ATOM 1353 C C . GLU A 1 170 ? -67.237 -26.291 86.774 1.00 62.06 170 GLU A C 1
ATOM 1355 O O . GLU A 1 170 ? -66.955 -26.458 85.588 1.00 62.06 170 GLU A O 1
ATOM 1360 N N . ALA A 1 171 ? -68.491 -26.025 87.162 1.00 66.00 171 ALA A N 1
ATOM 1361 C CA . ALA A 1 171 ? -69.630 -25.977 86.241 1.00 66.00 171 ALA A CA 1
ATOM 1362 C C . ALA A 1 171 ? -69.532 -24.819 85.231 1.00 66.00 171 ALA A C 1
ATOM 1364 O O . ALA A 1 171 ? -69.862 -24.981 84.055 1.00 66.00 171 ALA A O 1
ATOM 1365 N N . ARG A 1 172 ? -69.032 -23.644 85.645 1.00 69.69 172 ARG A N 1
ATOM 1366 C CA . ARG A 1 172 ? -68.770 -22.539 84.706 1.00 69.69 172 ARG A CA 1
ATOM 1367 C C . ARG A 1 172 ? -67.640 -22.885 83.740 1.00 69.69 172 ARG A C 1
ATOM 1369 O O . ARG A 1 172 ? -67.769 -22.575 82.561 1.00 69.69 172 ARG A O 1
ATOM 1376 N N . ILE A 1 173 ? -66.579 -23.553 84.194 1.00 75.19 173 ILE A N 1
ATOM 1377 C CA . ILE A 1 173 ? -65.487 -23.997 83.313 1.00 75.19 173 ILE A CA 1
ATOM 1378 C C . ILE A 1 173 ? -65.999 -25.020 82.287 1.00 75.19 173 ILE A C 1
ATOM 1380 O O . ILE A 1 173 ? -65.646 -24.921 81.112 1.00 75.19 173 ILE A O 1
ATOM 1384 N N . GLU A 1 174 ? -66.893 -25.938 82.668 1.00 77.56 174 GLU A N 1
ATOM 1385 C CA . GLU A 1 174 ? -67.544 -26.849 81.716 1.00 77.56 174 GLU A CA 1
ATOM 1386 C C . GLU A 1 174 ? -68.407 -26.122 80.678 1.00 77.56 174 GLU A C 1
ATOM 1388 O O . GLU A 1 174 ? -68.351 -26.468 79.493 1.00 77.56 174 GLU A O 1
ATOM 1393 N N . VAL A 1 175 ? -69.176 -25.107 81.092 1.00 81.00 175 VAL A N 1
ATOM 1394 C CA . VAL A 1 175 ? -69.974 -24.277 80.173 1.00 81.00 175 VAL A CA 1
ATOM 1395 C C . VAL A 1 175 ? -69.063 -23.538 79.196 1.00 81.00 175 VAL A C 1
ATOM 1397 O O . VAL A 1 175 ? -69.286 -23.615 77.991 1.00 81.00 175 VAL A O 1
ATOM 1400 N N . TRP A 1 176 ? -67.976 -22.933 79.677 1.00 84.06 176 TRP A N 1
ATOM 1401 C CA . TRP A 1 176 ? -66.999 -22.257 78.821 1.00 84.06 176 TRP A CA 1
ATOM 1402 C C . TRP A 1 176 ? -66.295 -23.231 77.871 1.00 84.06 176 TRP A C 1
ATOM 1404 O O . TRP A 1 176 ? -66.157 -22.947 76.686 1.00 84.06 176 TRP A O 1
ATOM 1414 N N . HIS A 1 177 ? -65.910 -24.423 78.332 1.00 81.88 177 HIS A N 1
ATOM 1415 C CA . HIS A 1 177 ? -65.351 -25.470 77.469 1.00 81.88 177 HIS A CA 1
ATOM 1416 C C . HIS A 1 177 ? -66.360 -26.003 76.442 1.00 81.88 177 HIS A C 1
ATOM 1418 O O . HIS A 1 177 ? -65.953 -26.507 75.386 1.00 81.88 177 HIS A O 1
ATOM 1424 N N . ARG A 1 178 ? -67.663 -25.960 76.744 1.00 84.19 178 ARG A N 1
ATOM 1425 C CA . ARG A 1 178 ? -68.737 -26.318 75.811 1.00 84.19 178 ARG A CA 1
ATOM 1426 C C . ARG A 1 178 ? -68.921 -25.214 74.769 1.00 84.19 178 ARG A C 1
ATOM 1428 O O . ARG A 1 178 ? -68.855 -25.526 73.584 1.00 84.19 178 ARG A O 1
ATOM 1435 N N . GLU A 1 179 ? -68.999 -23.953 75.183 1.00 84.62 179 GLU A N 1
ATOM 1436 C CA . GLU A 1 179 ? -69.074 -22.797 74.281 1.00 84.62 179 GLU A CA 1
ATOM 1437 C C . GLU A 1 179 ? -67.834 -22.681 73.385 1.00 84.62 179 GLU A C 1
ATOM 1439 O O . GLU A 1 179 ? -67.973 -22.441 72.192 1.00 84.62 179 GLU A O 1
ATOM 1444 N N . LEU A 1 180 ? -66.620 -22.951 73.888 1.00 81.81 180 LEU A N 1
ATOM 1445 C CA . LEU A 1 180 ? -65.397 -22.949 73.069 1.00 81.81 180 LEU A CA 1
ATOM 1446 C C . LEU A 1 180 ? -65.413 -24.053 71.999 1.00 81.81 180 LEU A C 1
ATOM 1448 O O . LEU A 1 180 ? -64.931 -23.859 70.880 1.00 81.81 180 LEU A O 1
ATOM 1452 N N . ARG A 1 181 ? -65.969 -25.227 72.331 1.00 83.69 181 ARG A N 1
ATOM 1453 C CA . ARG A 1 181 ? -66.203 -26.311 71.361 1.00 83.69 181 ARG A CA 1
ATOM 1454 C C . ARG A 1 181 ? -67.263 -25.921 70.334 1.00 83.69 181 ARG A C 1
ATOM 1456 O O . ARG A 1 181 ? -67.130 -26.285 69.167 1.00 83.69 181 ARG A O 1
ATOM 1463 N N . GLU A 1 182 ? -68.279 -25.178 70.750 1.00 81.31 182 GLU A N 1
ATOM 1464 C CA . GLU A 1 182 ? -69.367 -24.700 69.897 1.00 81.31 182 GLU A CA 1
ATOM 1465 C C . GLU A 1 182 ? -68.897 -23.581 68.954 1.00 81.31 182 GLU A C 1
ATOM 1467 O O . GLU A 1 182 ? -69.150 -23.646 67.756 1.00 81.31 182 GLU A O 1
ATOM 1472 N N . LEU A 1 183 ? -68.070 -22.646 69.432 1.00 80.81 183 LEU A N 1
ATOM 1473 C CA . LEU A 1 183 ? -67.412 -21.613 68.626 1.00 80.81 183 LEU A CA 1
ATOM 1474 C C . LEU A 1 183 ? -66.462 -22.209 67.581 1.00 80.81 183 LEU A C 1
ATOM 1476 O O . LEU A 1 183 ? -66.487 -21.793 66.423 1.00 80.81 183 LEU A O 1
ATOM 1480 N N . ARG A 1 184 ? -65.664 -23.224 67.952 1.00 77.94 184 ARG A N 1
ATOM 1481 C CA . ARG A 1 184 ? -64.825 -23.957 66.987 1.00 77.94 184 ARG A CA 1
ATOM 1482 C C . ARG A 1 184 ? -65.671 -24.701 65.951 1.00 77.94 184 ARG A C 1
ATOM 1484 O O . ARG A 1 184 ? -65.319 -24.682 64.778 1.00 77.94 184 ARG A O 1
ATOM 1491 N N . ARG A 1 185 ? -66.805 -25.303 66.337 1.00 74.50 185 ARG A N 1
ATOM 1492 C CA . ARG A 1 185 ? -67.756 -25.892 65.371 1.00 74.50 185 ARG A CA 1
ATOM 1493 C C . ARG A 1 185 ? -68.358 -24.846 64.434 1.00 74.50 185 ARG A C 1
ATOM 1495 O O . ARG A 1 185 ? -68.455 -25.107 63.239 1.00 74.50 185 ARG A O 1
ATOM 1502 N N . ASN A 1 186 ? -68.699 -23.669 64.948 1.00 71.19 186 ASN A N 1
ATOM 1503 C CA . ASN A 1 186 ? -69.334 -22.609 64.168 1.00 71.19 186 ASN A CA 1
ATOM 1504 C C . ASN A 1 186 ? -68.357 -21.920 63.198 1.00 71.19 186 ASN A C 1
ATOM 1506 O O . ASN A 1 186 ? -68.775 -21.495 62.125 1.00 71.19 186 ASN A O 1
ATOM 1510 N N . GLN A 1 187 ? -67.054 -21.881 63.508 1.00 61.72 187 GLN A N 1
ATOM 1511 C CA . GLN A 1 187 ? -66.020 -21.400 62.577 1.00 61.72 187 GLN A CA 1
ATOM 1512 C C . GLN A 1 187 ? -65.626 -22.433 61.508 1.00 61.72 187 GLN A C 1
ATOM 1514 O O . GLN A 1 187 ? -65.213 -22.051 60.419 1.00 61.72 187 GLN A O 1
ATOM 1519 N N . ILE A 1 188 ? -65.799 -23.734 61.769 1.00 59.75 188 ILE A N 1
ATOM 1520 C CA . ILE A 1 188 ? -65.514 -24.799 60.787 1.00 59.75 188 ILE A CA 1
ATOM 1521 C C . ILE A 1 188 ? -66.646 -24.937 59.738 1.00 59.75 188 ILE A C 1
ATOM 1523 O O . ILE A 1 188 ? -66.441 -25.542 58.689 1.00 59.75 188 ILE A O 1
ATOM 1527 N N . GLY A 1 189 ? -67.825 -24.340 59.971 1.00 60.06 189 GLY A N 1
ATOM 1528 C CA . GLY A 1 189 ? -68.981 -24.391 59.059 1.00 60.06 189 GLY A CA 1
ATOM 1529 C C . GLY A 1 189 ? -69.148 -23.208 58.093 1.00 60.06 189 GLY A C 1
ATOM 1530 O O . GLY A 1 189 ? -69.907 -23.322 57.133 1.00 60.06 189 GLY A O 1
ATOM 1531 N N . PHE A 1 190 ? -68.448 -22.090 58.302 1.00 53.69 190 PHE A N 1
ATOM 1532 C CA . PHE A 1 190 ? -68.505 -20.922 57.417 1.00 53.69 190 PHE A CA 1
ATOM 1533 C C . PHE A 1 190 ? -67.183 -20.761 56.668 1.00 53.69 190 PHE A C 1
ATOM 1535 O O . PHE A 1 190 ? -66.346 -19.929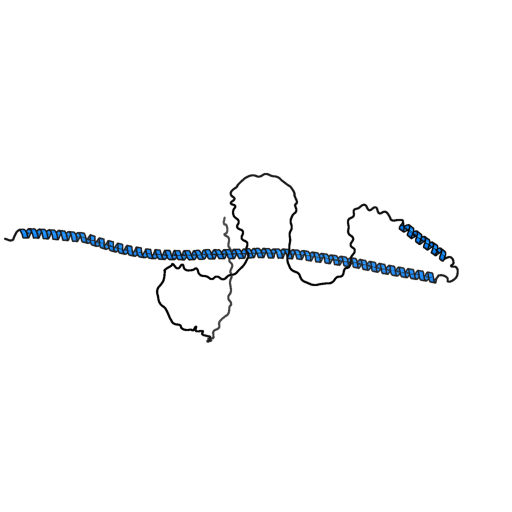 57.002 1.00 53.69 190 PHE A O 1
ATOM 1542 N N . VAL A 1 191 ? -67.015 -21.559 55.615 1.00 50.56 191 VAL A N 1
ATOM 1543 C CA . VAL A 1 191 ? -66.150 -21.188 54.492 1.00 50.56 191 VAL A CA 1
ATOM 1544 C C . VAL A 1 191 ? -66.965 -20.221 53.631 1.00 50.56 191 VAL A C 1
ATOM 1546 O O . VAL A 1 191 ? -67.971 -20.647 53.053 1.00 50.56 191 VAL A O 1
ATOM 1549 N N . PRO A 1 192 ? -66.598 -18.933 53.510 1.00 50.66 192 PRO A N 1
ATOM 1550 C CA . PRO A 1 192 ? -67.149 -18.106 52.452 1.00 50.66 192 PRO A CA 1
ATOM 1551 C C . PRO A 1 192 ? -66.742 -18.758 51.130 1.00 50.66 192 PRO A C 1
ATOM 1553 O O . PRO A 1 192 ? -65.553 -18.899 50.846 1.00 50.66 192 PRO A O 1
ATOM 1556 N N . LYS A 1 193 ? -67.722 -19.195 50.331 1.00 53.38 193 LYS A N 1
ATOM 1557 C CA . LYS A 1 193 ? -67.508 -19.504 48.915 1.00 53.38 193 LYS A CA 1
ATOM 1558 C C . LYS A 1 193 ? -67.002 -18.224 48.249 1.00 53.38 193 LYS A C 1
ATOM 1560 O O . LYS A 1 193 ? -67.794 -17.386 47.830 1.00 53.38 193 LYS A O 1
ATOM 1565 N N . LEU A 1 194 ? -65.685 -18.076 48.187 1.00 48.97 194 LEU A N 1
ATOM 1566 C CA . LEU A 1 194 ? -65.029 -17.166 47.271 1.00 48.97 194 LEU A CA 1
ATOM 1567 C C . LEU A 1 194 ? -65.280 -17.739 45.870 1.00 48.97 194 LEU A C 1
ATOM 1569 O O . LEU A 1 194 ? -64.640 -18.703 45.453 1.00 48.97 194 LEU A O 1
ATOM 1573 N N . GLU A 1 195 ? -66.296 -17.217 45.180 1.00 51.25 195 GLU A N 1
ATOM 1574 C CA . GLU A 1 195 ? -66.394 -17.361 43.731 1.00 51.25 195 GLU A CA 1
ATOM 1575 C C . GLU A 1 195 ? -65.173 -16.677 43.114 1.00 51.25 195 GLU A C 1
ATOM 1577 O O . GLU A 1 195 ? -65.150 -15.462 42.932 1.00 51.25 195 GLU A O 1
ATOM 1582 N N . GLU A 1 196 ? -64.154 -17.465 42.783 1.00 45.34 196 GLU A N 1
ATOM 1583 C CA . GLU A 1 196 ? -63.041 -17.016 41.959 1.00 45.34 196 GLU A CA 1
ATOM 1584 C C . GLU A 1 196 ? -63.154 -17.656 40.574 1.00 45.34 196 GLU A C 1
ATOM 1586 O O . GLU A 1 196 ? -62.764 -18.793 40.302 1.00 45.34 196 GLU A O 1
ATOM 1591 N N . LYS A 1 197 ? -63.770 -16.889 39.676 1.00 52.66 197 LYS A N 1
ATOM 1592 C CA . LYS A 1 197 ? -63.808 -17.137 38.242 1.00 52.66 197 LYS A CA 1
ATOM 1593 C C . LYS A 1 197 ? -62.560 -16.494 37.634 1.00 52.66 197 LYS A C 1
ATOM 1595 O O . LYS A 1 197 ? -62.587 -15.308 37.327 1.00 52.66 197 LYS A O 1
ATOM 1600 N N . GLY A 1 198 ? -61.485 -17.258 37.419 1.00 47.06 198 GLY A N 1
ATOM 1601 C CA . GLY A 1 198 ? -60.334 -16.713 36.689 1.00 47.06 198 GLY A CA 1
ATOM 1602 C C . GLY A 1 198 ? -59.047 -17.535 36.667 1.00 47.06 198 GLY A C 1
ATOM 1603 O O . GLY A 1 198 ? -58.113 -17.210 37.373 1.00 47.06 198 GLY A O 1
ATOM 1604 N N . LYS A 1 199 ? -58.988 -18.526 35.767 1.00 48.41 199 LYS A N 1
ATOM 1605 C CA . LYS A 1 199 ? -57.788 -19.059 35.077 1.00 48.41 199 LYS A CA 1
ATOM 1606 C C . LYS A 1 199 ? -56.522 -19.344 35.909 1.00 48.41 199 LYS A C 1
ATOM 1608 O O . LYS A 1 199 ? -55.661 -18.498 36.113 1.00 48.41 199 LYS A O 1
ATOM 1613 N N . ALA A 1 200 ? -56.344 -20.635 36.177 1.00 44.31 200 ALA A N 1
ATOM 1614 C CA . ALA A 1 200 ? -55.073 -21.269 36.492 1.00 44.31 200 ALA A CA 1
ATOM 1615 C C . ALA A 1 200 ? -54.013 -21.078 35.386 1.00 44.31 200 ALA A C 1
ATOM 1617 O O . ALA A 1 200 ? -54.323 -21.240 34.205 1.00 44.31 200 ALA A O 1
ATOM 1618 N N . SER A 1 201 ? -52.755 -20.860 35.784 1.00 42.81 201 SER A N 1
ATOM 1619 C CA . SER A 1 201 ? -51.662 -21.802 35.486 1.00 42.81 201 SER A CA 1
ATOM 1620 C C . SER A 1 201 ? -50.362 -21.419 36.215 1.00 42.81 201 SER A C 1
ATOM 1622 O O . SER A 1 201 ? -49.603 -20.584 35.743 1.00 42.81 201 SER A O 1
ATOM 1624 N N . ALA A 1 202 ? -50.134 -22.116 37.335 1.00 45.91 202 ALA A N 1
ATOM 1625 C CA . ALA A 1 202 ? -48.873 -22.714 37.794 1.00 45.91 202 ALA A CA 1
ATOM 1626 C C . ALA A 1 202 ? -47.596 -21.850 37.901 1.00 45.91 202 ALA A C 1
ATOM 1628 O O . ALA A 1 202 ? -46.913 -21.627 36.910 1.00 45.91 202 ALA A O 1
ATOM 1629 N N . GLN A 1 203 ? -47.159 -21.557 39.130 1.00 39.38 203 GLN A N 1
ATOM 1630 C CA . GLN A 1 203 ? -46.145 -22.361 39.842 1.00 39.38 203 GLN A CA 1
ATOM 1631 C C . GLN A 1 203 ? -45.804 -21.725 41.202 1.00 39.38 203 GLN A C 1
ATOM 1633 O O . GLN A 1 203 ? -45.312 -20.604 41.267 1.00 39.38 203 GLN A O 1
ATOM 1638 N N . ASP A 1 204 ? -46.023 -22.487 42.273 1.00 38.12 204 ASP A N 1
ATOM 1639 C CA . ASP A 1 204 ? -45.480 -22.247 43.615 1.00 38.12 204 ASP A CA 1
ATOM 1640 C C . ASP A 1 204 ? -44.009 -22.706 43.689 1.00 38.12 204 ASP A C 1
ATOM 1642 O O . ASP A 1 204 ? -43.709 -23.817 43.233 1.00 38.12 204 ASP A O 1
ATOM 1646 N N . PRO A 1 205 ? -43.098 -21.951 44.335 1.00 57.34 205 PRO A N 1
ATOM 1647 C CA . PRO A 1 205 ? -41.780 -22.439 44.710 1.00 57.34 205 PRO A CA 1
ATOM 1648 C C . PRO A 1 205 ? -41.693 -22.708 46.223 1.00 57.34 205 PRO A C 1
ATOM 1650 O O . PRO A 1 205 ? -41.691 -21.791 47.041 1.00 57.34 205 PRO A O 1
ATOM 1653 N N . TRP A 1 206 ? -41.518 -23.977 46.599 1.00 47.31 206 TRP A N 1
ATOM 1654 C CA . TRP A 1 206 ? -40.948 -24.353 47.900 1.00 47.31 206 TRP A CA 1
ATOM 1655 C C . TRP A 1 206 ? -39.453 -24.672 47.742 1.00 47.31 206 TRP A C 1
ATOM 1657 O O . TRP A 1 206 ? -39.085 -25.381 46.800 1.00 47.31 206 TRP A O 1
ATOM 1667 N N . PRO A 1 207 ? -38.572 -24.232 48.662 1.00 56.81 207 PRO A N 1
ATOM 1668 C CA . PRO A 1 207 ? -37.143 -24.477 48.551 1.00 56.81 207 PRO A CA 1
ATOM 1669 C C . PRO A 1 207 ? -36.784 -25.837 49.161 1.00 56.81 207 PRO A C 1
ATOM 1671 O O . PRO A 1 207 ? -36.876 -26.044 50.373 1.00 56.81 207 PRO A O 1
ATOM 1674 N N . ARG A 1 208 ? -36.319 -26.776 48.331 1.00 46.69 208 ARG A N 1
ATOM 1675 C CA . ARG A 1 208 ? -35.628 -27.981 48.810 1.00 46.69 208 ARG A CA 1
ATOM 1676 C C . ARG A 1 208 ? -34.125 -27.727 48.851 1.00 46.69 208 ARG A C 1
ATOM 1678 O O . ARG A 1 208 ? -33.488 -27.507 47.828 1.00 46.69 208 ARG A O 1
ATOM 1685 N N . LYS A 1 209 ? -33.575 -27.774 50.064 1.00 46.22 209 LYS A N 1
ATOM 1686 C CA . LYS A 1 209 ? -32.138 -27.821 50.341 1.00 46.22 209 LYS A CA 1
ATOM 1687 C C . LYS A 1 209 ? -31.578 -29.171 49.886 1.00 46.22 209 LYS A C 1
ATOM 1689 O O . LYS A 1 209 ? -31.991 -30.204 50.405 1.00 46.22 209 LYS A O 1
ATOM 1694 N N . THR A 1 210 ? -30.584 -29.146 49.008 1.00 42.72 210 THR A N 1
ATOM 1695 C CA . THR A 1 210 ? -29.621 -30.239 48.826 1.00 42.72 210 THR A CA 1
ATOM 1696 C C . THR A 1 210 ? -28.223 -29.647 48.873 1.00 42.72 210 THR A C 1
ATOM 1698 O O . THR A 1 210 ? -27.819 -28.902 47.986 1.00 42.72 210 THR A O 1
ATOM 1701 N N . PHE A 1 211 ? -27.507 -29.969 49.948 1.00 45.44 211 PHE A N 1
ATOM 1702 C CA . PHE A 1 211 ? -26.056 -29.899 50.000 1.00 45.44 211 PHE A CA 1
ATOM 1703 C C . PHE A 1 211 ? -25.497 -31.091 49.224 1.00 45.44 211 PHE A C 1
ATOM 1705 O O . PHE A 1 211 ? -25.827 -32.223 49.568 1.00 45.44 211 PHE A O 1
ATOM 1712 N N . THR A 1 212 ? -24.602 -30.847 48.267 1.00 40.62 212 THR A N 1
ATOM 1713 C CA . THR A 1 212 ? -23.559 -31.818 47.912 1.00 40.62 212 THR A CA 1
ATOM 1714 C C . THR A 1 212 ? -22.356 -31.113 47.294 1.00 40.62 212 THR A C 1
ATOM 1716 O O . THR A 1 212 ? -22.477 -30.415 46.296 1.00 40.62 212 THR A O 1
ATOM 1719 N N . ALA A 1 213 ? -21.241 -31.296 48.000 1.00 39.53 213 ALA A N 1
ATOM 1720 C CA . ALA A 1 213 ? -19.835 -31.318 47.618 1.00 39.53 213 ALA A CA 1
ATOM 1721 C C . ALA A 1 213 ? -19.373 -30.676 46.295 1.00 39.53 213 ALA A C 1
ATOM 1723 O O . ALA A 1 213 ? -19.733 -31.077 45.194 1.00 39.53 213 ALA A O 1
ATOM 1724 N N . VAL A 1 214 ? -18.418 -29.767 46.483 1.00 45.59 214 VAL A N 1
ATOM 1725 C CA . VAL A 1 214 ? -17.332 -29.421 45.567 1.00 45.59 214 VAL A CA 1
ATOM 1726 C C . VAL A 1 214 ? -16.586 -30.687 45.127 1.00 45.59 214 VAL A C 1
ATOM 1728 O O . VAL A 1 214 ? -16.032 -31.387 45.970 1.00 45.59 214 VAL A O 1
ATOM 1731 N N . GLU A 1 215 ? -16.488 -30.919 43.818 1.00 40.41 215 GLU A N 1
ATOM 1732 C CA . GLU A 1 215 ? -15.378 -31.660 43.217 1.00 40.41 215 GLU A CA 1
ATOM 1733 C C . GLU A 1 215 ? -14.899 -30.901 41.973 1.00 40.41 215 GLU A C 1
ATOM 1735 O O . GLU A 1 215 ? -15.673 -30.523 41.094 1.00 40.41 215 GLU A O 1
ATOM 1740 N N . VAL A 1 216 ? -13.605 -30.598 41.978 1.00 45.72 216 VAL A N 1
ATOM 1741 C CA . VAL A 1 216 ? -12.868 -29.829 40.976 1.00 45.72 216 VAL A CA 1
ATOM 1742 C C . VAL A 1 216 ? -12.279 -30.801 39.956 1.00 45.72 216 VAL A C 1
ATOM 1744 O O . VAL A 1 216 ? -11.467 -31.636 40.341 1.00 45.72 216 VAL A O 1
ATOM 1747 N N . ALA A 1 217 ? -12.598 -30.642 38.666 1.00 39.59 217 ALA A N 1
ATOM 1748 C CA . ALA A 1 217 ? -11.750 -31.082 37.547 1.00 39.59 217 ALA A CA 1
ATOM 1749 C C . ALA A 1 217 ? -12.116 -30.348 36.224 1.00 39.59 217 ALA A C 1
ATOM 1751 O O . ALA A 1 217 ? -13.259 -29.919 36.075 1.00 39.59 217 ALA A O 1
ATOM 1752 N N . PRO A 1 218 ? -11.159 -30.149 35.287 1.00 52.16 218 PRO A N 1
ATOM 1753 C CA . PRO A 1 218 ? -11.148 -29.051 34.302 1.00 52.16 218 PRO A CA 1
ATOM 1754 C C . PRO A 1 218 ? -11.733 -29.416 32.910 1.00 52.16 218 PRO A C 1
ATOM 1756 O O . PRO A 1 218 ? -12.024 -30.587 32.661 1.00 52.16 218 PRO A O 1
ATOM 1759 N N . PRO A 1 219 ? -11.906 -28.444 31.980 1.00 58.44 219 PRO A N 1
ATOM 1760 C CA . PRO A 1 219 ? -12.695 -28.630 30.759 1.00 58.44 219 PRO A CA 1
ATOM 1761 C C . PRO A 1 219 ? -11.852 -29.064 29.548 1.00 58.44 219 PRO A C 1
ATOM 1763 O O . PRO A 1 219 ? -10.656 -28.766 29.490 1.00 58.44 219 PRO A O 1
ATOM 1766 N N . PRO A 1 220 ? -12.494 -29.607 28.496 1.00 54.50 220 PRO A N 1
ATOM 1767 C CA . PRO A 1 220 ? -12.022 -29.401 27.139 1.00 54.50 220 PRO A CA 1
ATOM 1768 C C . PRO A 1 220 ? -13.023 -28.600 26.293 1.00 54.50 220 PRO A C 1
ATOM 1770 O O . PRO A 1 220 ? -14.242 -28.719 26.388 1.00 54.50 220 PRO A O 1
ATOM 1773 N N . HIS A 1 221 ? -12.423 -27.755 25.466 1.00 43.62 221 HIS A N 1
ATOM 1774 C CA . HIS A 1 221 ? -12.990 -26.866 24.465 1.00 43.62 221 HIS A CA 1
ATOM 1775 C C . HIS A 1 221 ? -13.926 -27.540 23.447 1.00 43.62 221 HIS A C 1
ATOM 1777 O O . HIS A 1 221 ? -13.698 -28.682 23.058 1.00 43.62 221 HIS A O 1
ATOM 1783 N N . GLY A 1 222 ? -14.846 -26.751 22.875 1.00 39.59 222 GLY A N 1
ATOM 1784 C CA . GLY A 1 222 ? -15.298 -26.965 21.491 1.00 39.59 222 GLY A CA 1
ATOM 1785 C C . GLY A 1 222 ? -16.781 -26.694 21.222 1.00 39.59 222 GLY A C 1
ATOM 1786 O O . GLY A 1 222 ? -17.605 -27.480 21.673 1.00 39.59 222 GLY A O 1
ATOM 1787 N N . PRO A 1 223 ? -17.142 -25.634 20.471 1.00 46.53 223 PRO A N 1
ATOM 1788 C CA . PRO A 1 223 ? -18.518 -25.167 20.318 1.00 46.53 223 PRO A CA 1
ATOM 1789 C C . PRO A 1 223 ? -19.219 -25.739 19.070 1.00 46.53 223 PRO A C 1
ATOM 1791 O O . PRO A 1 223 ? -18.668 -25.729 17.971 1.00 46.53 223 PRO A O 1
ATOM 1794 N N . GLY A 1 224 ? -20.482 -26.155 19.225 1.00 42.84 224 GLY A N 1
ATOM 1795 C CA . GLY A 1 224 ? -21.491 -26.003 18.161 1.00 42.84 224 GLY A CA 1
ATOM 1796 C C . GLY A 1 224 ? -21.919 -24.527 18.054 1.00 42.84 224 GLY A C 1
ATOM 1797 O O . GLY A 1 224 ? -21.569 -23.757 18.952 1.00 42.84 224 GLY A O 1
ATOM 1798 N N . PRO A 1 225 ? -22.688 -24.095 17.029 1.00 51.59 225 PRO A N 1
ATOM 1799 C CA . PRO A 1 225 ? -24.054 -24.614 16.873 1.00 51.59 225 PRO A CA 1
ATOM 1800 C C . PRO A 1 225 ? -24.642 -24.644 15.431 1.00 51.59 225 PRO A C 1
ATOM 1802 O O . PRO A 1 225 ? -24.348 -23.816 14.574 1.00 51.59 225 PRO A O 1
ATOM 1805 N N . PHE A 1 226 ? -25.565 -25.583 15.203 1.00 43.72 226 PHE A N 1
ATOM 1806 C CA . PHE A 1 226 ? -26.761 -25.434 14.339 1.00 43.72 226 PHE A CA 1
ATOM 1807 C C . PHE A 1 226 ? -27.886 -24.758 15.181 1.00 43.72 226 PHE A C 1
ATOM 1809 O O . PHE A 1 226 ? -27.707 -24.750 16.400 1.00 43.72 226 PHE A O 1
ATOM 1816 N N . PRO A 1 227 ? -29.056 -24.275 14.673 1.00 57.62 227 PRO A N 1
ATOM 1817 C CA . PRO A 1 227 ? -29.788 -24.726 13.481 1.00 57.62 227 PRO A CA 1
ATOM 1818 C C . PRO A 1 227 ? -30.604 -23.638 12.720 1.00 57.62 227 PRO A C 1
ATOM 1820 O O . PRO A 1 227 ? -30.430 -22.435 12.879 1.00 57.62 227 PRO A O 1
ATOM 1823 N N . ALA A 1 228 ? -31.476 -24.135 11.841 1.00 43.75 228 ALA A N 1
ATOM 1824 C CA . ALA A 1 228 ? -32.332 -23.480 10.860 1.00 43.75 228 ALA A CA 1
ATOM 1825 C C . ALA A 1 228 ? -33.590 -22.746 11.393 1.00 43.75 228 ALA A C 1
ATOM 1827 O O . ALA A 1 228 ? -34.181 -23.168 12.378 1.00 43.75 228 ALA A O 1
ATOM 1828 N N . GLY A 1 229 ? -34.054 -21.762 10.601 1.00 37.94 229 GLY A N 1
ATOM 1829 C CA . GLY A 1 229 ? -35.442 -21.627 10.107 1.00 37.94 229 GLY A CA 1
ATOM 1830 C C . GLY A 1 229 ? -36.524 -20.935 10.963 1.00 37.94 229 GLY A C 1
ATOM 1831 O O . GLY A 1 229 ? -36.913 -21.467 11.990 1.00 37.94 229 GLY A O 1
ATOM 1832 N N . SER A 1 230 ? -37.091 -19.823 10.453 1.00 32.84 230 SER A N 1
ATOM 1833 C CA . SER A 1 230 ? -38.533 -19.427 10.462 1.00 32.84 230 SER A CA 1
ATOM 1834 C C . SER A 1 230 ? -38.664 -18.001 9.877 1.00 32.84 230 SER A C 1
ATOM 1836 O O . SER A 1 230 ? -38.052 -17.076 10.398 1.00 32.84 230 SER A O 1
ATOM 1838 N N . LEU A 1 231 ? -39.195 -17.788 8.666 1.00 41.03 231 LEU A N 1
ATOM 1839 C CA . LEU A 1 231 ? -40.604 -17.529 8.297 1.00 41.03 231 LEU A CA 1
ATOM 1840 C C . LEU A 1 231 ? -41.274 -16.357 9.051 1.00 41.03 231 LEU A C 1
ATOM 1842 O O . LEU A 1 231 ? -41.751 -16.563 10.161 1.00 41.03 231 LEU A O 1
ATOM 1846 N N . VAL A 1 232 ? -41.393 -15.189 8.393 1.00 48.16 232 VAL A N 1
ATOM 1847 C CA . VAL A 1 232 ? -42.552 -14.273 8.490 1.00 48.16 232 VAL A CA 1
ATOM 1848 C C . VAL A 1 232 ? -42.745 -13.558 7.143 1.00 48.16 232 VAL A C 1
ATOM 1850 O O . VAL A 1 232 ? -41.798 -13.061 6.535 1.00 48.16 232 VAL A O 1
ATOM 1853 N N . GLU A 1 233 ? -43.992 -13.550 6.694 1.00 43.69 233 GLU A N 1
ATOM 1854 C CA . GLU A 1 233 ? -44.550 -12.958 5.481 1.00 43.69 233 GLU A CA 1
ATOM 1855 C C . GLU A 1 233 ? -45.137 -11.570 5.797 1.00 43.69 233 GLU A C 1
ATOM 1857 O O . GLU A 1 233 ? -45.810 -11.407 6.813 1.00 43.69 233 GLU A O 1
ATOM 1862 N N . ALA A 1 234 ? -44.922 -10.572 4.932 1.00 43.31 234 ALA A N 1
ATOM 1863 C CA . ALA A 1 234 ? -45.778 -9.386 4.858 1.00 43.31 234 ALA A CA 1
ATOM 1864 C C . ALA A 1 234 ? -45.713 -8.761 3.457 1.00 43.31 234 ALA A C 1
ATOM 1866 O O . ALA A 1 234 ? -44.655 -8.378 2.956 1.00 43.31 234 ALA A O 1
ATOM 1867 N N . HIS A 1 235 ? -46.881 -8.684 2.829 1.00 38.91 235 HIS A N 1
ATOM 1868 C CA . HIS A 1 235 ? -47.134 -8.102 1.520 1.00 38.91 235 HIS A CA 1
ATOM 1869 C C . HIS A 1 235 ? -47.043 -6.570 1.524 1.00 38.91 235 HIS A C 1
ATOM 1871 O O . HIS A 1 235 ? -47.535 -5.922 2.444 1.00 38.91 235 HIS A O 1
ATOM 1877 N N . SER A 1 236 ? -46.563 -5.989 0.421 1.00 40.94 236 SER A N 1
ATOM 1878 C CA . SER A 1 236 ? -47.179 -4.821 -0.232 1.00 40.94 236 SER A CA 1
ATOM 1879 C C . SER A 1 236 ? -46.601 -4.665 -1.636 1.00 40.94 236 SER A C 1
ATOM 1881 O O . SER A 1 236 ? -45.388 -4.618 -1.825 1.00 40.94 236 SER A O 1
ATOM 1883 N N . GLY A 1 237 ? -47.489 -4.683 -2.628 1.00 33.22 237 GLY A N 1
ATOM 1884 C CA . GLY A 1 237 ? -47.150 -4.669 -4.045 1.00 33.22 237 GLY A CA 1
ATOM 1885 C C . GLY A 1 237 ? -47.177 -3.287 -4.700 1.00 33.22 237 GLY A C 1
ATOM 1886 O O . GLY A 1 237 ? -47.440 -2.276 -4.056 1.00 33.22 237 GLY A O 1
ATOM 1887 N N . SER A 1 238 ? -47.024 -3.338 -6.031 1.00 37.91 238 SER A N 1
ATOM 1888 C CA . SER A 1 238 ? -47.221 -2.267 -7.025 1.00 37.91 238 SER A CA 1
ATOM 1889 C C . SER A 1 238 ? -46.068 -1.249 -7.090 1.00 37.91 238 SER A C 1
ATOM 1891 O O . SER A 1 238 ? -45.719 -0.643 -6.093 1.00 37.91 238 SER A O 1
ATOM 1893 N N . SER A 1 239 ? -45.394 -0.985 -8.215 1.00 38.78 239 SER A N 1
ATOM 1894 C CA . SER A 1 239 ? -45.890 -0.905 -9.592 1.00 38.78 239 SER A CA 1
ATOM 1895 C C . SER A 1 239 ? -44.746 -0.974 -10.631 1.00 38.78 239 SER A C 1
ATOM 1897 O O . SER A 1 239 ? -43.682 -0.401 -10.431 1.00 38.78 239 SER A O 1
ATOM 1899 N N . GLN A 1 240 ? -45.009 -1.714 -11.714 1.00 47.44 240 GLN A N 1
ATOM 1900 C CA . GLN A 1 240 ? -44.598 -1.592 -13.130 1.00 47.44 240 GLN A CA 1
ATOM 1901 C C . GLN A 1 240 ? -43.292 -0.857 -13.539 1.00 47.44 240 GLN A C 1
ATOM 1903 O O . GLN A 1 240 ? -43.081 0.313 -13.248 1.00 47.44 240 GLN A O 1
ATOM 1908 N N . GLY A 1 241 ? -42.470 -1.561 -14.343 1.00 34.56 241 GLY A N 1
ATOM 1909 C CA . GLY A 1 241 ? -41.280 -1.058 -15.065 1.00 34.56 241 GLY A CA 1
ATOM 1910 C C . GLY A 1 241 ? -41.598 -0.128 -16.263 1.00 34.56 241 GLY A C 1
ATOM 1911 O O . GLY A 1 241 ? -42.643 0.510 -16.218 1.00 34.56 241 GLY A O 1
ATOM 1912 N N . PRO A 1 242 ? -40.801 -0.053 -17.370 1.00 54.22 242 PRO A N 1
ATOM 1913 C CA . PRO A 1 242 ? -39.952 -1.130 -17.902 1.00 54.22 242 PRO A CA 1
ATOM 1914 C C . PRO A 1 242 ? -38.623 -0.734 -18.623 1.00 54.22 242 PRO A C 1
ATOM 1916 O O . PRO A 1 242 ? -38.361 0.412 -18.962 1.00 54.22 242 PRO A O 1
ATOM 1919 N N . LYS A 1 243 ? -37.893 -1.796 -19.012 1.00 51.59 243 LYS A N 1
ATOM 1920 C CA . LYS A 1 243 ? -37.054 -1.979 -20.225 1.00 51.59 243 LYS A CA 1
ATOM 1921 C C . LYS A 1 243 ? -35.565 -1.561 -20.241 1.00 51.59 243 LYS A C 1
ATOM 1923 O O . LYS A 1 243 ? -35.202 -0.437 -20.544 1.00 51.59 243 LYS A O 1
ATOM 1928 N N . ARG A 1 244 ? -34.766 -2.644 -20.251 1.00 41.16 244 ARG A N 1
ATOM 1929 C CA . ARG A 1 244 ? -33.707 -3.003 -21.223 1.00 41.16 244 ARG A CA 1
ATOM 1930 C C . ARG A 1 244 ? -32.356 -2.275 -21.130 1.00 41.16 244 ARG A C 1
ATOM 1932 O O . ARG A 1 244 ? -32.182 -1.212 -21.700 1.00 41.16 244 ARG A O 1
ATOM 1939 N N . SER A 1 245 ? -31.333 -3.022 -20.709 1.00 46.00 245 SER A N 1
ATOM 1940 C CA . SER A 1 245 ? -30.372 -3.557 -21.686 1.00 46.00 245 SER A CA 1
ATOM 1941 C C . SER A 1 245 ? -29.686 -4.820 -21.158 1.00 46.00 245 SER A C 1
ATOM 1943 O O . SER A 1 245 ? -29.132 -4.849 -20.065 1.00 46.00 245 SER A O 1
ATOM 1945 N N . SER A 1 246 ? -29.793 -5.884 -21.946 1.00 39.25 246 SER A N 1
ATOM 1946 C CA . SER A 1 246 ? -29.191 -7.204 -21.769 1.00 39.25 246 SER A CA 1
ATOM 1947 C C . SER A 1 246 ? -27.909 -7.309 -22.593 1.00 39.25 246 SER A C 1
ATOM 1949 O O . SER A 1 246 ? -27.960 -6.924 -23.762 1.00 39.25 246 SER A O 1
ATOM 1951 N N . ARG A 1 247 ? -26.838 -7.902 -22.043 1.00 42.72 247 ARG A N 1
ATOM 1952 C CA . ARG A 1 247 ? -25.738 -8.655 -22.710 1.00 42.72 247 ARG A CA 1
ATOM 1953 C C . ARG A 1 247 ? -24.552 -8.719 -21.728 1.00 42.72 247 ARG A C 1
ATOM 1955 O O . ARG A 1 247 ? -24.217 -7.689 -21.172 1.00 42.72 247 ARG A O 1
ATOM 1962 N N . VAL A 1 248 ? -23.848 -9.812 -21.441 1.00 43.66 248 VAL A N 1
ATOM 1963 C CA . VAL A 1 248 ? -23.861 -11.235 -21.816 1.00 43.66 248 VAL A CA 1
ATOM 1964 C C . VAL A 1 248 ? -23.300 -11.977 -20.596 1.00 43.66 248 VAL A C 1
ATOM 1966 O O . VAL A 1 248 ? -22.302 -11.549 -20.022 1.00 43.66 248 VAL A O 1
ATOM 1969 N N . SER A 1 249 ? -23.927 -13.086 -20.217 1.00 36.78 249 SER A N 1
ATOM 1970 C CA . SER A 1 249 ? -23.350 -14.083 -19.316 1.00 36.78 249 SER A CA 1
ATOM 1971 C C . SER A 1 249 ? -22.292 -14.906 -20.051 1.00 36.78 249 SER A C 1
ATOM 1973 O O . SER A 1 249 ? -22.571 -15.442 -21.120 1.00 36.78 249 SER A O 1
ATOM 1975 N N . SER A 1 250 ? -21.125 -15.093 -19.439 1.00 37.31 250 SER A N 1
ATOM 1976 C CA . SER A 1 250 ? -20.279 -16.263 -19.681 1.00 37.31 250 SER A CA 1
ATOM 1977 C C . SER A 1 250 ? -19.999 -16.939 -18.343 1.00 37.31 250 SER A C 1
ATOM 1979 O O . SER A 1 250 ? -19.191 -16.479 -17.539 1.00 37.31 250 SER A O 1
ATOM 1981 N N . THR A 1 251 ? -20.744 -18.009 -18.101 1.00 41.41 251 THR A N 1
ATOM 1982 C CA . THR A 1 251 ? -20.549 -19.004 -17.051 1.00 41.41 251 THR A CA 1
ATOM 1983 C C . THR A 1 251 ? -19.522 -20.049 -17.490 1.00 41.41 251 THR A C 1
ATOM 1985 O O . THR A 1 251 ? -19.479 -20.439 -18.653 1.00 41.41 251 THR A O 1
ATOM 1988 N N . GLY A 1 252 ? -18.765 -20.560 -16.516 1.00 33.25 252 GLY A N 1
ATOM 1989 C CA . GLY A 1 252 ? -17.900 -21.740 -16.625 1.00 33.25 252 GLY A CA 1
ATOM 1990 C C . GLY A 1 252 ? -16.447 -21.370 -16.322 1.00 33.25 252 GLY A C 1
ATOM 1991 O O . GLY A 1 252 ? -15.861 -20.584 -17.043 1.00 33.25 252 GLY A O 1
ATOM 1992 N N . ARG A 1 253 ? -15.781 -21.882 -15.286 1.00 43.94 253 ARG A N 1
ATOM 1993 C CA . ARG A 1 253 ? -15.862 -23.232 -14.726 1.00 43.94 253 ARG A CA 1
ATOM 1994 C C . ARG A 1 253 ? -15.218 -23.235 -13.334 1.00 43.94 253 ARG A C 1
ATOM 1996 O O . ARG A 1 253 ? -14.190 -22.601 -13.122 1.00 43.94 253 ARG A O 1
ATOM 2003 N N . GLN A 1 254 ? -15.834 -23.969 -12.414 1.00 37.66 254 GLN A N 1
ATOM 2004 C CA . GLN A 1 254 ? -15.267 -24.345 -11.123 1.00 37.66 254 GLN A CA 1
ATOM 2005 C C . GLN A 1 254 ? -13.976 -25.159 -11.305 1.00 37.66 254 GLN A C 1
ATOM 2007 O O . GLN A 1 254 ? -13.952 -26.078 -12.123 1.00 37.66 254 GLN A O 1
ATOM 2012 N N . GLN A 1 255 ? -12.974 -24.908 -10.464 1.00 41.28 255 GLN A N 1
ATOM 2013 C CA . GLN A 1 255 ? -12.184 -25.980 -9.859 1.00 41.28 255 GLN A CA 1
ATOM 2014 C C . GLN A 1 255 ? -12.025 -25.688 -8.366 1.00 41.28 255 GLN A C 1
ATOM 2016 O O . GLN A 1 255 ? -11.455 -24.681 -7.957 1.00 41.28 255 GLN A O 1
ATOM 2021 N N . LEU A 1 256 ? -12.610 -26.589 -7.581 1.00 43.81 256 LEU A N 1
ATOM 2022 C CA . LEU A 1 256 ? -12.282 -26.854 -6.190 1.00 43.81 256 LEU A CA 1
ATOM 2023 C C . LEU A 1 256 ? -10.802 -27.221 -6.096 1.00 43.81 256 LEU A C 1
ATOM 2025 O O . LEU A 1 256 ? -10.393 -28.146 -6.786 1.00 43.81 256 LEU A O 1
ATOM 2029 N N . LEU A 1 257 ? -10.053 -26.583 -5.201 1.00 41.09 257 LEU A N 1
ATOM 2030 C CA . LEU A 1 257 ? -8.968 -27.235 -4.471 1.00 41.09 257 LEU A CA 1
ATOM 2031 C C . LEU A 1 257 ? -8.814 -26.544 -3.114 1.00 41.09 257 LEU A C 1
ATOM 2033 O O . LEU A 1 257 ? -8.378 -25.404 -2.993 1.00 41.09 257 LEU A O 1
ATOM 2037 N N . SER A 1 258 ? -9.266 -27.280 -2.106 1.00 41.31 258 SER A N 1
ATOM 2038 C CA . SER A 1 258 ? -8.889 -27.152 -0.707 1.00 41.31 258 SER A CA 1
ATOM 2039 C C . SER A 1 258 ? -7.382 -27.383 -0.566 1.00 41.31 258 SER A C 1
ATOM 2041 O O . SER A 1 258 ? -6.887 -28.379 -1.096 1.00 41.31 258 SER A O 1
ATOM 2043 N N . GLN A 1 259 ? -6.691 -26.479 0.138 1.00 36.12 259 GLN A N 1
ATOM 2044 C CA . GLN A 1 259 ? -5.654 -26.777 1.140 1.00 36.12 259 GLN A CA 1
ATOM 2045 C C . GLN A 1 259 ? -5.075 -25.472 1.732 1.00 36.12 259 GLN A C 1
ATOM 2047 O O . GLN A 1 259 ? -4.454 -24.676 1.032 1.00 36.12 259 GLN A O 1
ATOM 2052 N N . ASP A 1 260 ? -5.300 -25.277 3.032 1.00 35.06 260 ASP A N 1
ATOM 2053 C CA . ASP A 1 260 ? -4.499 -24.446 3.952 1.00 35.06 260 ASP A CA 1
ATOM 2054 C C . ASP A 1 260 ? -3.187 -25.197 4.331 1.00 35.06 260 ASP A C 1
ATOM 2056 O O . ASP A 1 260 ? -3.079 -26.386 4.026 1.00 35.06 260 ASP A O 1
ATOM 2060 N N . PRO A 1 261 ? -2.263 -24.657 5.158 1.00 56.88 261 PRO A N 1
ATOM 2061 C CA . PRO A 1 261 ? -1.573 -23.366 5.086 1.00 56.88 261 PRO A CA 1
ATOM 2062 C C . PRO A 1 261 ? -0.029 -23.507 5.316 1.00 56.88 261 PRO A C 1
ATOM 2064 O O . PRO A 1 261 ? 0.472 -24.569 5.659 1.00 56.88 261 PRO A O 1
ATOM 2067 N N . PHE A 1 262 ? 0.728 -22.411 5.154 1.00 37.66 262 PHE A N 1
ATOM 2068 C CA . PHE A 1 262 ? 2.114 -22.149 5.626 1.00 37.66 262 PHE A CA 1
ATOM 2069 C C . PHE A 1 262 ? 3.190 -23.267 5.611 1.00 37.66 262 PHE A C 1
ATOM 2071 O O . PHE A 1 262 ? 3.293 -24.056 6.545 1.00 37.66 262 PHE A O 1
ATOM 2078 N N . VAL A 1 263 ? 4.176 -23.136 4.707 1.00 36.38 263 VAL A N 1
ATOM 2079 C CA . VAL A 1 263 ? 5.593 -23.455 4.995 1.00 36.38 263 VAL A CA 1
ATOM 2080 C C . VAL A 1 263 ? 6.492 -22.366 4.394 1.00 36.38 263 VAL A C 1
ATOM 2082 O O . VAL A 1 263 ? 6.562 -22.186 3.181 1.00 36.38 263 VAL A O 1
ATOM 2085 N N . LEU A 1 264 ? 7.188 -21.635 5.267 1.00 50.34 264 LEU A N 1
ATOM 2086 C CA . LEU A 1 264 ? 8.344 -20.799 4.941 1.00 50.34 264 LEU A CA 1
ATOM 2087 C C . LEU A 1 264 ? 9.505 -21.712 4.511 1.00 50.34 264 LEU A C 1
ATOM 2089 O O . LEU A 1 264 ? 10.062 -22.431 5.338 1.00 50.34 264 LEU A O 1
ATOM 2093 N N . GLY A 1 265 ? 9.861 -21.681 3.225 1.00 34.91 265 GLY A N 1
ATOM 2094 C CA . GLY A 1 265 ? 10.972 -22.433 2.641 1.00 34.91 265 GLY A CA 1
ATOM 2095 C C . GLY A 1 265 ? 11.909 -21.531 1.832 1.00 34.91 265 GLY A C 1
ATOM 2096 O O . GLY A 1 265 ? 11.502 -20.904 0.862 1.00 34.91 265 GLY A O 1
ATOM 2097 N N . VAL A 1 266 ? 13.157 -21.480 2.288 1.00 38.59 266 VAL A N 1
ATOM 2098 C CA . VAL A 1 266 ? 14.379 -20.822 1.783 1.00 38.59 266 VAL A CA 1
ATOM 2099 C C . VAL A 1 266 ? 14.550 -20.835 0.244 1.00 38.59 266 VAL A C 1
ATOM 2101 O O . VAL A 1 266 ? 14.253 -21.851 -0.386 1.00 38.59 266 VAL A O 1
ATOM 2104 N N . PRO A 1 267 ? 15.111 -19.775 -0.387 1.00 48.84 267 PRO A N 1
ATOM 2105 C CA . PRO A 1 267 ? 15.407 -19.774 -1.815 1.00 48.84 267 PRO A CA 1
ATOM 2106 C C . PRO A 1 267 ? 16.760 -20.445 -2.078 1.00 48.84 267 PRO A C 1
ATOM 2108 O O . PRO A 1 267 ? 17.795 -20.011 -1.577 1.00 48.84 267 PRO A O 1
ATOM 2111 N N . GLY A 1 268 ? 16.775 -21.493 -2.896 1.00 39.97 268 GLY A N 1
ATOM 2112 C CA . GLY A 1 268 ? 18.031 -22.088 -3.333 1.00 39.97 268 GLY A CA 1
ATOM 2113 C C . GLY A 1 268 ? 17.840 -23.305 -4.217 1.00 39.97 268 GLY A C 1
ATOM 2114 O O . GLY A 1 268 ? 17.775 -24.418 -3.707 1.00 39.97 268 GLY A O 1
ATOM 2115 N N . ARG A 1 269 ? 17.804 -23.098 -5.539 1.00 36.94 269 ARG A N 1
ATOM 2116 C CA . ARG A 1 269 ? 18.429 -23.998 -6.522 1.00 36.94 269 ARG A CA 1
ATOM 2117 C C . ARG A 1 269 ? 18.406 -23.392 -7.927 1.00 36.94 269 ARG A C 1
ATOM 2119 O O . ARG A 1 269 ? 17.375 -22.955 -8.425 1.00 36.94 269 ARG A O 1
ATOM 2126 N N . HIS A 1 270 ? 19.600 -23.375 -8.509 1.00 40.50 270 HIS A N 1
ATOM 2127 C CA . HIS A 1 270 ? 19.964 -22.992 -9.869 1.00 40.50 270 HIS A CA 1
ATOM 2128 C C . HIS A 1 270 ? 19.086 -23.628 -10.962 1.00 40.50 270 HIS A C 1
ATOM 2130 O O . HIS A 1 270 ? 18.697 -24.791 -10.820 1.00 40.50 270 HIS A O 1
ATOM 2136 N N . PRO A 1 271 ? 18.881 -22.949 -12.107 1.00 47.72 271 PRO A N 1
ATOM 2137 C CA . PRO A 1 271 ? 18.428 -23.615 -13.318 1.00 47.72 271 PRO A CA 1
ATOM 2138 C C . PRO A 1 271 ? 19.576 -24.434 -13.932 1.00 47.72 271 PRO A C 1
ATOM 2140 O O . PRO A 1 271 ? 20.685 -23.936 -14.133 1.00 47.72 271 PRO A O 1
ATOM 2143 N N . ARG A 1 272 ? 19.285 -25.714 -14.193 1.00 46.22 272 ARG A N 1
ATOM 2144 C CA . ARG A 1 272 ? 20.155 -26.673 -14.881 1.00 46.22 272 ARG A CA 1
ATOM 2145 C C . ARG A 1 272 ? 20.467 -26.212 -16.306 1.00 46.22 272 ARG A C 1
ATOM 2147 O O . ARG A 1 272 ? 19.574 -25.846 -17.065 1.00 46.22 272 ARG A O 1
ATOM 2154 N N . VAL A 1 273 ? 21.751 -26.313 -16.625 1.00 42.12 273 VAL A N 1
ATOM 2155 C CA . VAL A 1 273 ? 22.351 -26.319 -17.958 1.00 42.12 273 VAL A CA 1
ATOM 2156 C C . VAL A 1 273 ? 21.768 -27.481 -18.770 1.00 42.12 273 VAL A C 1
ATOM 2158 O O . VAL A 1 273 ? 21.680 -28.600 -18.267 1.00 42.12 273 VAL A O 1
ATOM 2161 N N . TRP A 1 274 ? 21.359 -27.200 -20.007 1.00 45.22 274 TRP A N 1
ATOM 2162 C CA . TRP A 1 274 ? 21.124 -28.214 -21.034 1.00 45.22 274 TRP A CA 1
ATOM 2163 C C . TRP A 1 274 ? 22.490 -28.656 -21.559 1.00 45.22 274 TRP A C 1
ATOM 2165 O O . TRP A 1 274 ? 23.265 -27.818 -22.017 1.00 45.22 274 TRP A O 1
ATOM 2175 N N . GLN A 1 275 ? 22.800 -29.941 -21.422 1.00 38.16 275 GLN A N 1
ATOM 2176 C CA . GLN A 1 275 ? 24.024 -30.561 -21.915 1.00 38.16 275 GLN A CA 1
ATOM 2177 C C . GLN A 1 275 ? 23.595 -31.557 -22.995 1.00 38.16 275 GLN A C 1
ATOM 2179 O O . GLN A 1 275 ? 22.866 -32.499 -22.694 1.00 38.16 275 GLN A O 1
ATOM 2184 N N . ASP A 1 276 ? 23.959 -31.245 -24.239 1.00 47.34 276 ASP A N 1
ATOM 2185 C CA . ASP A 1 276 ? 23.748 -32.076 -25.425 1.00 47.34 276 ASP A CA 1
ATOM 2186 C C . ASP A 1 276 ? 24.661 -33.308 -25.385 1.00 47.34 276 ASP A C 1
ATOM 2188 O O . ASP A 1 276 ? 25.823 -33.230 -24.974 1.00 47.34 276 ASP A O 1
ATOM 2192 N N . ASP A 1 277 ? 24.100 -34.428 -25.827 1.00 47.16 277 ASP A N 1
ATOM 2193 C CA . ASP A 1 277 ? 24.705 -35.751 -25.896 1.00 47.16 277 ASP A CA 1
ATOM 2194 C C . ASP A 1 277 ? 25.901 -35.808 -26.866 1.00 47.16 277 ASP A C 1
ATOM 2196 O O . ASP A 1 277 ? 25.790 -35.477 -28.049 1.00 47.16 277 ASP A O 1
ATOM 2200 N N . ALA A 1 278 ? 27.028 -36.341 -26.391 1.00 51.31 278 ALA A N 1
ATOM 2201 C CA . ALA A 1 278 ? 28.085 -36.909 -27.225 1.00 51.31 278 ALA A CA 1
ATOM 2202 C C . ALA A 1 278 ? 28.562 -38.234 -26.596 1.00 51.31 278 ALA A C 1
ATOM 2204 O O . ALA A 1 278 ? 28.648 -38.313 -25.368 1.00 51.31 278 ALA A O 1
ATOM 2205 N N . PRO A 1 279 ? 28.848 -39.283 -27.391 1.00 56.72 279 PRO A N 1
ATOM 2206 C CA . PRO A 1 279 ? 29.185 -40.597 -26.860 1.00 56.72 279 PRO A CA 1
ATOM 2207 C C . PRO A 1 279 ? 30.693 -40.744 -26.603 1.00 56.72 279 PRO A C 1
ATOM 2209 O O . PRO A 1 279 ? 31.517 -40.404 -27.449 1.00 56.72 279 PRO A O 1
ATOM 2212 N N . ASP A 1 280 ? 31.021 -41.323 -25.451 1.00 47.16 280 ASP A N 1
ATOM 2213 C CA . ASP A 1 280 ? 32.304 -41.974 -25.137 1.00 47.16 280 ASP A CA 1
ATOM 2214 C C . ASP A 1 280 ? 32.292 -43.426 -25.689 1.00 47.16 280 ASP A C 1
ATOM 2216 O O . ASP A 1 280 ? 31.188 -43.925 -25.948 1.00 47.16 280 ASP A O 1
ATOM 2220 N N . PRO A 1 281 ? 33.426 -44.162 -25.855 1.00 57.75 281 PRO A N 1
ATOM 2221 C CA . PRO A 1 281 ? 34.493 -44.274 -24.844 1.00 57.75 281 PRO A CA 1
ATOM 2222 C C . PRO A 1 281 ? 35.939 -44.478 -25.358 1.00 57.75 281 PRO A C 1
ATOM 2224 O O . PRO A 1 281 ? 36.181 -45.008 -26.444 1.00 57.75 281 PRO A O 1
ATOM 2227 N N . GLY A 1 282 ? 36.933 -44.203 -24.503 1.00 35.62 282 GLY A N 1
ATOM 2228 C CA . GLY A 1 282 ? 38.287 -44.714 -24.731 1.00 35.62 282 GLY A CA 1
ATOM 2229 C C . GLY A 1 282 ? 39.354 -44.381 -23.684 1.00 35.62 282 GLY A C 1
ATOM 2230 O O . GLY A 1 282 ? 39.963 -43.324 -23.750 1.00 35.62 282 GLY A O 1
ATOM 2231 N N . CYS A 1 283 ? 39.673 -45.393 -22.869 1.00 36.50 283 CYS A N 1
ATOM 2232 C CA . CYS A 1 283 ? 40.991 -45.725 -22.298 1.00 36.50 283 CYS A CA 1
ATOM 2233 C C . CYS A 1 283 ? 41.610 -44.951 -21.105 1.00 36.50 283 CYS A C 1
ATOM 2235 O O . CYS A 1 283 ? 41.921 -43.768 -21.171 1.00 36.50 283 CYS A O 1
ATOM 2237 N N . THR A 1 284 ? 41.995 -45.791 -20.124 1.00 40.41 284 THR A N 1
ATOM 2238 C CA . THR A 1 284 ? 43.192 -45.780 -19.242 1.00 40.41 284 THR A CA 1
ATOM 2239 C C . THR A 1 284 ? 43.229 -44.905 -17.971 1.00 40.41 284 THR A C 1
ATOM 2241 O O . THR A 1 284 ? 43.545 -43.725 -18.019 1.00 40.41 284 THR A O 1
ATOM 2244 N N . GLU A 1 285 ? 42.904 -45.566 -16.843 1.00 45.88 285 GLU A N 1
ATOM 2245 C CA . GLU A 1 285 ? 43.592 -45.688 -15.523 1.00 45.88 285 GLU A CA 1
ATOM 2246 C C . GLU A 1 285 ? 44.984 -45.023 -15.279 1.00 45.88 285 GLU A C 1
ATOM 2248 O O . GLU A 1 285 ? 45.694 -44.772 -16.250 1.00 45.88 285 GLU A O 1
ATOM 2253 N N . PRO A 1 286 ? 45.512 -44.975 -14.021 1.00 60.44 286 PRO A N 1
ATOM 2254 C CA . PRO A 1 286 ? 44.967 -44.414 -12.769 1.00 60.44 286 PRO A CA 1
ATOM 2255 C C . PRO A 1 286 ? 46.054 -43.615 -11.965 1.00 60.44 286 PRO A C 1
ATOM 2257 O O . PRO A 1 286 ? 47.135 -43.350 -12.479 1.00 60.44 286 PRO A O 1
ATOM 2260 N N . GLU A 1 287 ? 45.763 -43.306 -10.689 1.00 42.62 287 GLU A N 1
ATOM 2261 C CA . GLU A 1 287 ? 46.690 -43.084 -9.543 1.00 42.62 287 GLU A CA 1
ATOM 2262 C C . GLU A 1 287 ? 46.872 -41.673 -8.920 1.00 42.62 287 GLU A C 1
ATOM 2264 O O . GLU A 1 287 ? 46.885 -40.646 -9.593 1.00 42.62 287 GLU A O 1
ATOM 2269 N N . GLU A 1 288 ? 47.039 -41.743 -7.583 1.00 44.53 288 GLU A N 1
ATOM 2270 C CA . GLU A 1 288 ? 47.571 -40.798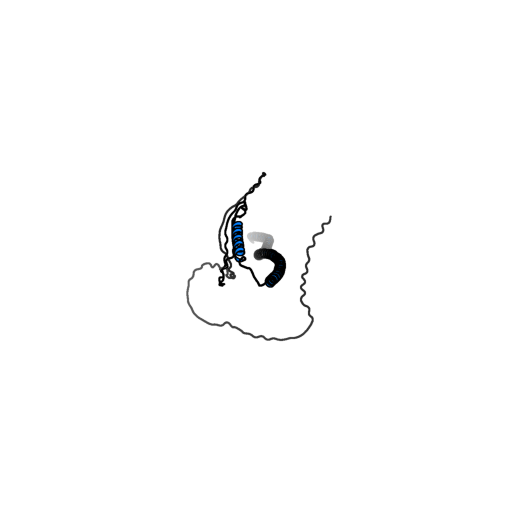 -6.572 1.00 44.53 288 GLU A CA 1
ATOM 2271 C C . GLU A 1 288 ? 46.656 -39.632 -6.127 1.00 44.53 288 GLU A C 1
ATOM 2273 O O . GLU A 1 288 ? 46.367 -38.691 -6.859 1.00 44.53 288 GLU A O 1
ATOM 2278 N N . GLU A 1 289 ? 45.974 -39.725 -4.971 1.00 45.38 289 GLU A N 1
ATOM 2279 C CA . GLU A 1 289 ? 46.488 -39.435 -3.607 1.00 45.38 289 GLU A CA 1
ATOM 2280 C C . GLU A 1 289 ? 47.358 -38.167 -3.553 1.00 45.38 289 GLU A C 1
ATOM 2282 O O . GLU A 1 289 ? 48.464 -38.173 -4.065 1.00 45.38 289 GLU A O 1
ATOM 2287 N N . ASP A 1 290 ? 46.879 -37.080 -2.925 1.00 39.84 290 ASP A N 1
ATOM 2288 C CA . ASP A 1 290 ? 47.411 -36.647 -1.622 1.00 39.84 290 ASP A CA 1
ATOM 2289 C C . ASP A 1 290 ? 46.816 -35.320 -1.090 1.00 39.84 290 ASP A C 1
ATOM 2291 O O . ASP A 1 290 ? 46.553 -34.375 -1.830 1.00 39.84 290 ASP A O 1
ATOM 2295 N N . SER A 1 291 ? 46.717 -35.264 0.244 1.00 43.59 291 SER A N 1
ATOM 2296 C CA . SER A 1 291 ? 46.986 -34.101 1.111 1.00 43.59 291 SER A CA 1
ATOM 2297 C C . SER A 1 291 ? 46.124 -32.823 0.992 1.00 43.59 291 SER A C 1
ATOM 2299 O O . SER A 1 291 ? 46.170 -32.051 0.046 1.00 43.59 291 SER A O 1
ATOM 2301 N N . GLU A 1 292 ? 45.244 -32.554 1.962 1.00 42.66 292 GLU A N 1
ATOM 2302 C CA . GLU A 1 292 ? 45.535 -31.894 3.252 1.00 42.66 292 GLU A CA 1
ATOM 2303 C C . GLU A 1 292 ? 45.640 -30.347 3.218 1.00 42.66 292 GLU A C 1
ATOM 2305 O O . GLU A 1 292 ? 46.385 -29.746 2.456 1.00 42.66 292 GLU A O 1
ATOM 2310 N N . ARG A 1 293 ? 44.973 -29.742 4.217 1.00 43.41 293 ARG A N 1
ATOM 2311 C CA . ARG A 1 293 ? 45.240 -28.438 4.873 1.00 43.41 293 ARG A CA 1
ATOM 2312 C C . ARG A 1 293 ? 44.673 -27.146 4.273 1.00 43.41 293 ARG A C 1
ATOM 2314 O O . ARG A 1 293 ? 45.321 -26.367 3.585 1.00 43.41 293 ARG A O 1
ATOM 2321 N N . LEU A 1 294 ? 43.505 -26.804 4.817 1.00 51.41 294 LEU A N 1
ATOM 2322 C CA . LEU A 1 294 ? 43.120 -25.431 5.160 1.00 51.41 294 LEU A CA 1
ATOM 2323 C C . LEU A 1 294 ? 44.136 -24.793 6.134 1.00 51.41 294 LEU A C 1
ATOM 2325 O O . LEU A 1 294 ? 44.424 -25.404 7.167 1.00 51.41 294 LEU A O 1
ATOM 2329 N N . PRO A 1 295 ? 44.563 -23.532 5.941 1.00 59.91 295 PRO A N 1
ATOM 2330 C CA . PRO A 1 295 ? 45.135 -22.745 7.021 1.00 59.91 295 PRO A CA 1
ATOM 2331 C C . PRO A 1 295 ? 44.055 -21.888 7.696 1.00 59.91 295 PRO A C 1
ATOM 2333 O O . PRO A 1 295 ? 43.520 -20.937 7.128 1.00 59.91 295 PRO A O 1
ATOM 2336 N N . ARG A 1 296 ? 43.765 -22.213 8.962 1.00 44.16 296 ARG A N 1
ATOM 2337 C CA . ARG A 1 296 ? 43.197 -21.278 9.943 1.00 44.16 296 ARG A CA 1
ATOM 2338 C C . ARG A 1 296 ? 44.325 -20.401 10.496 1.00 44.16 296 ARG A C 1
ATOM 2340 O O . ARG A 1 296 ? 45.277 -20.931 11.056 1.00 44.16 296 ARG A O 1
ATOM 2347 N N . LEU A 1 297 ? 44.170 -19.082 10.433 1.00 50.25 297 LEU A N 1
ATOM 2348 C CA . LEU A 1 297 ? 44.913 -18.100 11.239 1.00 50.25 297 LEU A CA 1
ATOM 2349 C C . LEU A 1 297 ? 43.850 -17.144 11.810 1.00 50.25 297 LEU A C 1
ATOM 2351 O O . LEU A 1 297 ? 43.184 -16.449 11.054 1.00 50.25 297 LEU A O 1
ATOM 2355 N N . SER A 1 298 ? 43.400 -17.276 13.061 1.00 37.00 298 SER A N 1
ATOM 2356 C CA . SER A 1 298 ? 44.073 -16.946 14.331 1.00 37.00 298 SER A CA 1
ATOM 2357 C C . SER A 1 298 ? 44.530 -15.483 14.431 1.00 37.00 298 SER A C 1
ATOM 2359 O O . SER A 1 298 ? 45.624 -15.128 14.016 1.00 37.00 298 SER A O 1
ATOM 2361 N N . SER A 1 299 ? 43.644 -14.664 15.008 1.00 39.97 299 SER A N 1
ATOM 2362 C CA . SER A 1 299 ? 43.888 -13.650 16.052 1.00 39.97 299 SER A CA 1
ATOM 2363 C C . SER A 1 299 ? 45.300 -13.054 16.235 1.00 39.97 299 SER A C 1
ATOM 2365 O O . SER A 1 299 ? 46.213 -13.726 16.703 1.00 39.97 299 SER A O 1
ATOM 2367 N N . ARG A 1 300 ? 45.413 -11.719 16.137 1.00 39.22 300 ARG A N 1
ATOM 2368 C CA . ARG A 1 300 ? 45.467 -10.799 17.303 1.00 39.22 300 ARG A CA 1
ATOM 2369 C C . ARG A 1 300 ? 45.533 -9.319 16.865 1.00 39.22 300 ARG A C 1
ATOM 2371 O O . ARG A 1 300 ? 46.001 -9.041 15.766 1.00 39.22 300 ARG A O 1
ATOM 2378 N N . PRO A 1 301 ? 45.090 -8.377 17.724 1.00 49.06 301 PRO A N 1
ATOM 2379 C CA . PRO A 1 301 ? 45.013 -6.952 17.432 1.00 49.06 301 PRO A CA 1
ATOM 2380 C C . PRO A 1 301 ? 46.247 -6.198 17.945 1.00 49.06 301 PRO A C 1
ATOM 2382 O O . PRO A 1 301 ? 46.793 -6.536 18.997 1.00 49.06 301 PRO A O 1
ATOM 2385 N N . THR A 1 302 ? 46.599 -5.101 17.276 1.00 48.72 302 THR A N 1
ATOM 2386 C CA . THR A 1 302 ? 47.497 -4.093 17.849 1.00 48.72 302 THR A CA 1
ATOM 2387 C C . THR A 1 302 ? 46.880 -2.718 17.665 1.00 48.72 302 THR A C 1
ATOM 2389 O O . THR A 1 302 ? 46.839 -2.163 16.569 1.00 48.72 302 THR A O 1
ATOM 2392 N N . ALA A 1 303 ? 46.378 -2.190 18.776 1.00 39.41 303 ALA A N 1
ATOM 2393 C CA . ALA A 1 303 ? 46.026 -0.796 18.938 1.00 39.41 303 ALA A CA 1
ATOM 2394 C C . ALA A 1 303 ? 47.275 0.081 18.767 1.00 39.41 303 ALA A C 1
ATOM 2396 O O . ALA A 1 303 ? 48.321 -0.193 19.357 1.00 39.41 303 ALA A O 1
ATOM 2397 N N . ARG A 1 304 ? 47.142 1.184 18.030 1.00 43.00 304 ARG A N 1
ATOM 2398 C CA . ARG A 1 304 ? 47.965 2.371 18.256 1.00 43.00 304 ARG A CA 1
ATOM 2399 C C . ARG A 1 304 ? 47.055 3.578 18.399 1.00 43.00 304 ARG A C 1
ATOM 2401 O O . ARG A 1 304 ? 46.422 4.035 17.455 1.00 43.00 304 ARG A O 1
ATOM 2408 N N . VAL A 1 305 ? 47.007 4.020 19.646 1.00 37.62 305 VAL A N 1
ATOM 2409 C CA . VAL A 1 305 ? 46.544 5.311 20.130 1.00 37.62 305 VAL A CA 1
ATOM 2410 C C . VAL A 1 305 ? 47.358 6.410 19.446 1.00 37.62 305 VAL A C 1
ATOM 2412 O O . VAL A 1 305 ? 48.583 6.411 19.548 1.00 37.62 305 VAL A O 1
ATOM 2415 N N . VAL A 1 306 ? 46.682 7.354 18.794 1.00 46.16 306 VAL A N 1
ATOM 2416 C CA . VAL A 1 306 ? 47.139 8.745 18.698 1.00 46.16 306 VAL A CA 1
ATOM 2417 C C . VAL A 1 306 ? 45.963 9.615 19.112 1.00 46.16 306 VAL A C 1
ATOM 2419 O O . VAL A 1 306 ? 44.870 9.547 18.557 1.00 46.16 306 VAL A O 1
ATOM 2422 N N . GLU A 1 307 ? 46.215 10.359 20.175 1.00 38.09 307 GLU A N 1
ATOM 2423 C CA . GLU A 1 307 ? 45.317 11.256 20.877 1.00 38.09 307 GLU A CA 1
ATOM 2424 C C . GLU A 1 307 ? 45.459 12.692 20.327 1.00 38.09 307 GLU A C 1
ATOM 2426 O O . GLU A 1 307 ? 46.559 13.084 19.936 1.00 38.09 307 GLU A O 1
ATOM 2431 N N . ARG A 1 308 ? 44.370 13.475 20.462 1.00 36.34 308 ARG A N 1
ATOM 2432 C CA . ARG A 1 308 ? 44.223 14.958 20.390 1.00 36.34 308 ARG A CA 1
ATOM 2433 C C . ARG A 1 308 ? 44.048 15.559 18.982 1.00 36.34 308 ARG A C 1
ATOM 2435 O O . ARG A 1 308 ? 44.793 15.233 18.076 1.00 36.34 308 ARG A O 1
ATOM 2442 N N . SER A 1 309 ? 43.095 16.462 18.721 1.00 42.97 309 SER A N 1
ATOM 2443 C CA . SER A 1 309 ? 42.389 17.452 19.562 1.00 42.97 309 SER A CA 1
ATOM 2444 C C . SER A 1 309 ? 40.878 17.506 19.225 1.00 42.97 309 SER A C 1
ATOM 2446 O O . SER A 1 309 ? 40.484 17.364 18.076 1.00 42.97 309 SER A O 1
ATOM 2448 N N . SER A 1 310 ? 39.971 17.475 20.208 1.00 40.28 310 SER A N 1
ATOM 2449 C CA . SER A 1 310 ? 39.325 18.624 20.880 1.00 40.28 310 SER A CA 1
ATOM 2450 C C . SER A 1 310 ? 38.694 19.667 19.946 1.00 40.28 310 SER A C 1
ATOM 2452 O O . SER A 1 310 ? 39.393 20.553 19.459 1.00 40.28 310 SER A O 1
ATOM 2454 N N . GLY A 1 311 ? 37.361 19.647 19.824 1.00 37.12 311 GLY A N 1
ATOM 2455 C CA . GLY A 1 311 ? 36.608 20.814 19.359 1.00 37.12 311 GLY A CA 1
ATOM 2456 C C . GLY A 1 311 ? 35.148 20.561 18.981 1.00 37.12 311 GLY A C 1
ATOM 2457 O O . GLY A 1 311 ? 34.852 20.340 17.819 1.00 37.12 311 GLY A O 1
ATOM 2458 N N . ASN A 1 312 ? 34.264 20.723 19.967 1.00 43.31 312 ASN A N 1
ATOM 2459 C CA . ASN A 1 312 ? 32.840 21.062 19.871 1.00 43.31 312 ASN A CA 1
ATOM 2460 C C . ASN A 1 312 ? 31.798 20.036 19.394 1.00 43.31 312 ASN A C 1
ATOM 2462 O O . ASN A 1 312 ? 31.768 19.542 18.272 1.00 43.31 312 ASN A O 1
ATOM 2466 N N . ALA A 1 313 ? 30.867 19.830 20.324 1.00 48.59 313 ALA A N 1
ATOM 2467 C CA . ALA A 1 313 ? 29.605 19.139 20.219 1.00 48.59 313 ALA A CA 1
ATOM 2468 C C . ALA A 1 313 ? 28.587 19.909 19.366 1.00 48.59 313 ALA A C 1
ATOM 2470 O O . ALA A 1 313 ? 28.397 21.101 19.575 1.00 48.59 313 ALA A O 1
ATOM 2471 N N . GLU A 1 314 ? 27.857 19.197 18.509 1.00 52.25 314 GLU A N 1
ATOM 2472 C CA . GLU A 1 314 ? 26.391 19.228 18.490 1.00 52.25 314 GLU A CA 1
ATOM 2473 C C . GLU A 1 314 ? 25.851 18.050 17.661 1.00 52.25 314 GLU A C 1
ATOM 2475 O O . GLU A 1 314 ? 26.373 17.695 16.607 1.00 52.25 314 GLU A O 1
ATOM 2480 N N . ALA A 1 315 ? 24.824 17.403 18.203 1.00 55.22 315 ALA A N 1
ATOM 2481 C CA . ALA A 1 315 ? 24.157 16.213 17.686 1.00 55.22 315 ALA A CA 1
ATOM 2482 C C . ALA A 1 315 ? 23.415 16.457 16.345 1.00 55.22 315 ALA A C 1
ATOM 2484 O O . ALA A 1 315 ? 23.111 17.602 15.996 1.00 55.22 315 ALA A O 1
ATOM 2485 N N . PRO A 1 316 ? 23.056 15.396 15.589 1.00 56.75 316 PRO A N 1
ATOM 2486 C CA . PRO A 1 316 ? 22.456 15.534 14.265 1.00 56.75 316 PRO A CA 1
ATOM 2487 C C . PRO A 1 316 ? 20.991 15.985 14.350 1.00 56.75 316 PRO A C 1
ATOM 2489 O O . PRO A 1 316 ? 20.111 15.264 14.823 1.00 56.75 316 PRO A O 1
ATOM 2492 N N . ARG A 1 317 ? 20.709 17.189 13.846 1.00 52.56 317 ARG A N 1
ATOM 2493 C CA . ARG A 1 317 ? 19.356 17.747 13.747 1.00 52.56 317 ARG A CA 1
ATOM 2494 C C . ARG A 1 317 ? 18.663 17.213 12.486 1.00 52.56 317 ARG A C 1
ATOM 2496 O O . ARG A 1 317 ? 18.813 17.764 11.399 1.00 52.56 317 ARG A O 1
ATOM 2503 N N . LEU A 1 318 ? 17.883 16.144 12.644 1.00 51.22 318 LEU A N 1
ATOM 2504 C CA . LEU A 1 318 ? 16.879 15.709 11.668 1.00 51.22 318 LEU A CA 1
ATOM 2505 C C . LEU A 1 318 ? 15.871 16.848 11.445 1.00 51.22 318 LEU A C 1
ATOM 2507 O O . LEU A 1 318 ? 15.132 17.215 12.358 1.00 51.22 318 LEU A O 1
ATOM 2511 N N . ARG A 1 319 ? 15.828 17.415 10.236 1.00 63.72 319 ARG A N 1
ATOM 2512 C CA . ARG A 1 319 ? 14.754 18.321 9.809 1.00 63.72 319 ARG A CA 1
ATOM 2513 C C . ARG A 1 319 ? 13.893 17.627 8.765 1.00 63.72 319 ARG A C 1
ATOM 2515 O O . ARG A 1 319 ? 14.195 17.645 7.578 1.00 63.72 319 ARG A O 1
ATOM 2522 N N . PHE A 1 320 ? 12.795 17.046 9.237 1.00 50.91 320 PHE A N 1
ATOM 2523 C CA . PHE A 1 320 ? 11.596 16.870 8.430 1.00 50.91 320 PHE A CA 1
ATOM 2524 C C . PHE A 1 320 ? 10.980 18.255 8.227 1.00 50.91 320 PHE A C 1
ATOM 2526 O O . PHE A 1 320 ? 10.537 18.878 9.190 1.00 50.91 320 PHE A O 1
ATOM 2533 N N . ALA A 1 321 ? 10.970 18.753 6.994 1.00 58.50 321 ALA A N 1
ATOM 2534 C CA . ALA A 1 321 ? 10.183 19.921 6.628 1.00 58.50 321 ALA A CA 1
ATOM 2535 C C . ALA A 1 321 ? 9.153 19.501 5.583 1.00 58.50 321 ALA A C 1
ATOM 2537 O O . ALA A 1 321 ? 9.471 19.206 4.433 1.00 58.50 321 ALA A O 1
ATOM 2538 N N . ALA A 1 322 ? 7.911 19.449 6.049 1.00 50.16 322 ALA A N 1
ATOM 2539 C CA . ALA A 1 322 ? 6.716 19.436 5.238 1.00 50.16 322 ALA A CA 1
ATOM 2540 C C . ALA A 1 322 ? 6.682 20.666 4.321 1.00 50.16 322 ALA A C 1
ATOM 2542 O O . ALA A 1 322 ? 6.972 21.781 4.753 1.00 50.16 322 ALA A O 1
ATOM 2543 N N . THR A 1 323 ? 6.230 20.500 3.083 1.00 54.19 323 THR A N 1
ATOM 2544 C CA . THR A 1 323 ? 5.549 21.596 2.388 1.00 54.19 323 THR A CA 1
ATOM 2545 C C . THR A 1 323 ? 4.395 21.012 1.595 1.00 54.19 323 THR A C 1
ATOM 2547 O O . THR A 1 323 ? 4.562 20.341 0.581 1.00 54.19 323 THR A O 1
ATOM 2550 N N . MET A 1 324 ? 3.213 21.214 2.169 1.00 50.38 324 MET A N 1
ATOM 2551 C CA . MET A 1 324 ? 1.919 20.901 1.598 1.00 50.38 324 MET A CA 1
ATOM 2552 C C . MET A 1 324 ? 1.621 21.792 0.392 1.00 50.38 324 MET A C 1
ATOM 2554 O O . MET A 1 324 ? 1.904 22.987 0.395 1.00 50.38 324 MET A O 1
ATOM 2558 N N . ALA A 1 325 ? 1.003 21.144 -0.592 1.00 46.81 325 ALA A N 1
ATOM 2559 C CA . ALA A 1 325 ? 0.050 21.636 -1.576 1.00 46.81 325 ALA A CA 1
ATOM 2560 C C . ALA A 1 325 ? -0.380 23.111 -1.468 1.00 46.81 325 ALA A C 1
ATOM 2562 O O . ALA A 1 325 ? -1.053 23.521 -0.524 1.00 46.81 325 ALA A O 1
ATOM 2563 N N . GLN A 1 326 ? -0.113 23.857 -2.538 1.00 60.75 326 GLN A N 1
ATOM 2564 C CA . GLN A 1 326 ? -0.782 25.113 -2.856 1.00 60.75 326 GLN A CA 1
ATOM 2565 C C . GLN A 1 326 ? -1.745 24.844 -4.032 1.00 60.75 326 GLN A C 1
ATOM 2567 O O . GLN A 1 326 ? -1.279 24.417 -5.090 1.00 60.75 326 GLN A O 1
ATOM 2572 N N . PRO A 1 327 ? -3.072 25.024 -3.893 1.00 63.47 327 PRO A N 1
ATOM 2573 C CA . PRO A 1 327 ? -3.980 24.968 -5.037 1.00 63.47 327 PRO A CA 1
ATOM 2574 C C . PRO A 1 327 ? -3.939 26.290 -5.830 1.00 63.47 327 PRO A C 1
ATOM 2576 O O . PRO A 1 327 ? -3.766 27.355 -5.229 1.00 63.47 327 PRO A O 1
ATOM 2579 N N . PRO A 1 328 ? -4.111 26.258 -7.166 1.00 68.88 328 PRO A N 1
ATOM 2580 C CA . PRO A 1 328 ? -4.069 27.461 -7.987 1.00 68.88 328 PRO A CA 1
ATOM 2581 C C . PRO A 1 328 ? -5.305 28.337 -7.760 1.00 68.88 328 PRO A C 1
ATOM 2583 O O . PRO A 1 328 ? -6.449 27.874 -7.790 1.00 68.88 328 PRO A O 1
ATOM 2586 N N . SER A 1 329 ? -5.057 29.629 -7.561 1.00 65.25 329 SER A N 1
ATOM 2587 C CA . SER A 1 329 ? -6.069 30.676 -7.524 1.00 65.25 329 SER A CA 1
ATOM 2588 C C . SER A 1 329 ? -6.746 30.806 -8.891 1.00 65.25 329 SER A C 1
ATOM 2590 O O . SER A 1 329 ? -6.112 31.008 -9.925 1.00 65.25 329 SER A O 1
ATOM 2592 N N . ARG A 1 330 ? -8.073 30.692 -8.891 1.00 59.88 330 ARG A N 1
ATOM 2593 C CA . ARG A 1 330 ? -8.926 30.943 -10.053 1.00 59.88 330 ARG A CA 1
ATOM 2594 C C . ARG A 1 330 ? -9.164 32.455 -10.144 1.00 59.88 330 ARG A C 1
ATOM 2596 O O . ARG A 1 330 ? -9.906 33.010 -9.336 1.00 59.88 330 ARG A O 1
ATOM 2603 N N . GLY A 1 331 ? -8.481 33.116 -11.077 1.00 67.50 331 GLY A N 1
ATOM 2604 C CA . GLY A 1 331 ? -8.731 34.506 -11.470 1.00 67.50 331 GLY A CA 1
ATOM 2605 C C . GLY A 1 331 ? -9.767 34.577 -12.594 1.00 67.50 331 GLY A C 1
ATOM 2606 O O . GLY A 1 331 ? -9.797 33.686 -13.437 1.00 67.50 331 GLY A O 1
ATOM 2607 N N . LYS A 1 332 ? -10.627 35.595 -12.507 1.00 54.25 332 LYS A N 1
ATOM 2608 C CA . LYS A 1 332 ? -11.852 35.852 -13.281 1.00 54.25 332 LYS A CA 1
ATOM 2609 C C . LYS A 1 332 ? -11.658 36.012 -14.782 1.00 54.25 332 LYS A C 1
ATOM 2611 O O . LYS A 1 332 ? -10.622 36.590 -15.172 1.00 54.25 332 LYS A O 1
#

Radius of gyration: 64.42 Å; chains: 1; bounding box: 140×82×206 Å